Protein AF-A0A2E7W215-F1 (afdb_monomer)

Mean predicted aligned error: 2.69 Å

Radius of gyration: 16.75 Å; Cα contacts (8 Å, |Δi|>4): 452; chains: 1; bounding box: 40×40×38 Å

Solvent-accessible surface area (backbone atoms only — not comparable to full-atom values): 12387 Å² total; per-residue (Å²): 84,76,94,44,73,46,69,65,47,78,43,67,15,43,37,43,36,59,77,93,41,92,91,33,46,74,42,59,60,66,63,38,34,55,51,23,71,73,37,60,83,40,30,44,31,24,40,38,46,54,69,88,56,51,70,58,40,56,52,51,48,50,44,35,36,77,75,55,58,28,42,28,37,32,38,49,32,38,53,67,68,35,40,71,62,36,77,69,42,50,65,56,54,54,49,28,46,77,68,72,29,25,40,36,31,50,23,15,63,68,74,82,88,36,94,91,57,76,61,55,65,35,17,53,42,71,40,50,53,61,49,45,67,78,36,64,84,36,40,38,32,34,28,46,48,12,40,86,44,34,70,49,29,52,49,45,38,69,76,32,96,34,32,30,36,23,48,17,68,55,52,49,81,70,58,52,68,67,57,54,49,34,32,50,52,94,33,21,83,35,31,32,67,51,35,54,72,86,70,27,56,57,52,59,37,48,58,32,47,68,70,46,91,56,46,73,67,29,46,49,23,24,73,44,52,35,52,34,65,64,44,68,49,85,132

Secondary structure (DSSP, 8-state):
-GGGT---EEEE--EES-TTSTT-EE--HHHHHHHHHHSTTTEEEEEE--GGGTHHHHHHHHHHHHTT---EEEE-GGGGT--TT-TTTHHHHHHHHHTT--EEEE-BPPP---SS------B-GGGHHHHHHH-TT--EEEEGGGTT-HHHHHHHHHH-TTEEEEE-SS-GGGS-HHHHHHHHTTTTTTEEE--TTTTS-HHHHHHHHHHS---HHHHHIIIIIHHHHHTT---

Sequence (235 aa):
MDKAGIERSFLIAVRCGDLNIKGSTEIPYERVASVTKKYPDRFSGLAGIDPTRGMDQLRELEDGVKNYGFVGAHWYPHWFSMAPDSAKMYPIYAKCCELNIPIMMQVGQNLIYSKERRLPSVGRPITLDQIAIDFPELKIIGIHLGTPWVEEMIAMCWKHDNIFMAGDAYAPKYWPESVVHFANTYGQDKFLFGTDFPVVDPIRAMAEVDQHNFREVPKKKILRENAIRVFCLPE

Nearest PDB structures (foldseek):
  4icm-assembly2_G  TM=7.177E-01  e=7.280E-11  Sphingobium sp. SYK-6
  4ofc-assembly1_A  TM=7.871E-01  e=1.676E-09  Homo sapiens
  7pwy-assembly2_D  TM=7.829E-01  e=5.809E-09  Homo sapiens
  4ign-assembly2_B  TM=7.459E-01  e=9.895E-09  Homo sapiens
  7pwy-assembly2_C  TM=7.373E-01  e=1.897E-08  Homo sapiens

pLDDT: mean 96.65, std 3.55, range [65.5, 98.88]

Foldseek 3Di:
DVLLPQFADEAEQAWQADPVDPPTDGRQLVNQLVVCVVPVRHYAYAAEDDLVVPVVRLVSNVCSCPPSVHLAYEYEQQSHLHAPLPPSCVVVQVSCLVSVHAYEYEAAADDQPDPVDGTGHRRQPVSVVVVCVVRVSHQYEHEPCNPPNNVSLLVSLVVHPRYAYEDELDQLLPPDPVVLPLLLPVNLLRYAYDHNPPSHDSNSSSVSVVVRPRDPVSVCNRDPVSCCVNSVNDD

Structure (mmCIF, N/CA/C/O backbone):
data_AF-A0A2E7W215-F1
#
_entry.id   AF-A0A2E7W215-F1
#
loop_
_atom_site.group_PDB
_atom_site.id
_atom_site.type_symbol
_atom_site.label_atom_id
_atom_site.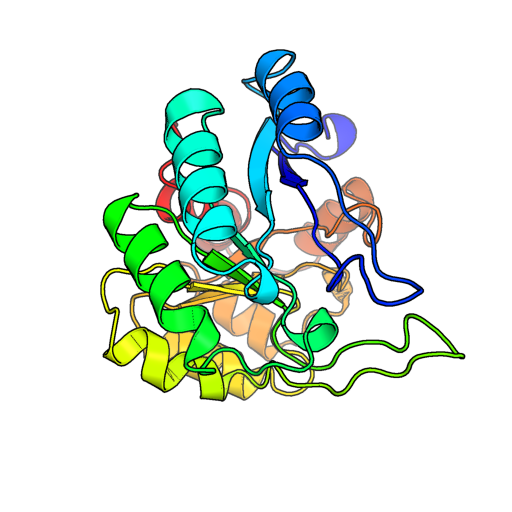label_alt_id
_atom_site.label_comp_id
_atom_site.label_asym_id
_atom_site.label_entity_id
_atom_site.label_seq_id
_atom_site.pdbx_PDB_ins_code
_atom_site.Cartn_x
_atom_site.Cartn_y
_atom_site.Cartn_z
_atom_site.occupancy
_atom_site.B_iso_or_equiv
_atom_site.auth_seq_id
_atom_site.auth_comp_id
_atom_site.auth_asym_id
_atom_site.auth_atom_id
_atom_site.pdbx_PDB_model_num
ATOM 1 N N . MET A 1 1 ? -17.423 4.320 -7.930 1.00 95.19 1 MET A N 1
ATOM 2 C CA . MET A 1 1 ? -17.607 3.686 -6.610 1.00 95.19 1 MET A CA 1
ATOM 3 C C . MET A 1 1 ? -18.994 3.075 -6.496 1.00 95.19 1 MET A C 1
ATOM 5 O O . MET A 1 1 ? -19.059 1.860 -6.553 1.00 95.19 1 MET A O 1
ATOM 9 N N . ASP A 1 2 ? -20.078 3.862 -6.480 1.00 97.12 2 ASP A N 1
ATOM 10 C CA . ASP A 1 2 ? -21.451 3.339 -6.278 1.00 97.12 2 ASP A CA 1
ATOM 11 C C . ASP A 1 2 ? -21.845 2.241 -7.278 1.00 97.12 2 ASP A C 1
ATOM 13 O O . ASP A 1 2 ? -22.241 1.153 -6.881 1.00 97.12 2 ASP A O 1
ATOM 17 N N . LYS A 1 3 ? -21.631 2.472 -8.582 1.00 97.19 3 LYS A N 1
ATOM 18 C CA . LYS A 1 3 ? -21.883 1.463 -9.632 1.00 97.19 3 LYS A CA 1
ATOM 19 C C . LYS A 1 3 ? -21.064 0.174 -9.484 1.00 97.19 3 LYS A C 1
ATOM 21 O O . LYS A 1 3 ? -21.444 -0.840 -10.046 1.00 97.19 3 LYS A O 1
ATOM 26 N N . ALA A 1 4 ? -19.930 0.240 -8.790 1.00 96.25 4 ALA A N 1
ATOM 27 C CA . ALA A 1 4 ? -19.046 -0.895 -8.549 1.00 96.25 4 ALA A CA 1
ATOM 28 C C . ALA A 1 4 ? -19.247 -1.501 -7.146 1.00 96.25 4 ALA A C 1
ATOM 30 O O . ALA A 1 4 ? -18.497 -2.388 -6.769 1.00 96.25 4 ALA A O 1
ATOM 31 N N . GLY A 1 5 ? -20.192 -0.998 -6.340 1.00 96.62 5 GLY A N 1
ATOM 32 C CA . GLY A 1 5 ? -20.367 -1.449 -4.956 1.00 96.62 5 GLY A CA 1
ATOM 33 C C . GLY A 1 5 ? -19.196 -1.106 -4.025 1.00 96.62 5 GLY A C 1
ATOM 34 O O . GLY A 1 5 ? -19.045 -1.729 -2.983 1.00 96.62 5 GLY A O 1
ATOM 35 N N . ILE A 1 6 ? -18.351 -0.131 -4.382 1.00 96.69 6 ILE A N 1
ATOM 36 C CA . ILE A 1 6 ? -17.222 0.283 -3.538 1.00 96.69 6 ILE A CA 1
ATOM 37 C C . ILE A 1 6 ? -17.704 1.315 -2.518 1.00 96.69 6 ILE A C 1
ATOM 39 O O . ILE A 1 6 ? -17.999 2.467 -2.860 1.00 96.69 6 ILE A O 1
ATOM 43 N N . GLU A 1 7 ? -17.749 0.896 -1.258 1.0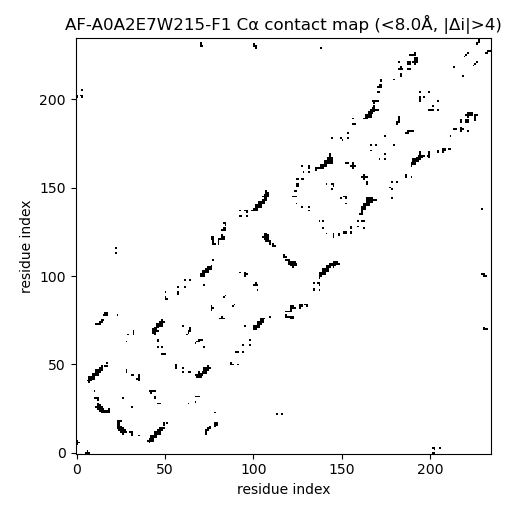0 95.88 7 GLU A N 1
ATOM 44 C CA . GLU A 1 7 ? -18.151 1.729 -0.122 1.00 95.88 7 GLU A CA 1
ATOM 45 C C . GLU A 1 7 ? -17.092 2.794 0.181 1.00 95.88 7 GLU A C 1
ATOM 47 O O . GLU A 1 7 ? -17.410 3.986 0.246 1.00 95.88 7 GLU A O 1
ATOM 52 N N . ARG A 1 8 ? -15.822 2.374 0.267 1.00 96.50 8 ARG A N 1
ATOM 53 C CA . ARG A 1 8 ? -14.700 3.212 0.697 1.00 96.50 8 ARG A CA 1
ATOM 54 C C . ARG A 1 8 ? -13.472 3.044 -0.198 1.00 96.50 8 ARG A C 1
ATOM 56 O O . ARG A 1 8 ? -13.137 1.930 -0.589 1.00 96.50 8 ARG A O 1
ATOM 63 N N . SER A 1 9 ? -12.797 4.153 -0.492 1.00 97.25 9 SER A N 1
ATOM 64 C CA . SER A 1 9 ? -11.546 4.192 -1.258 1.00 97.25 9 SER A CA 1
ATOM 65 C C . SER A 1 9 ? -10.443 4.911 -0.490 1.00 97.25 9 SER A C 1
ATOM 67 O O . SER A 1 9 ? -10.693 5.855 0.257 1.00 97.25 9 SER A O 1
ATOM 69 N N . PHE A 1 10 ? -9.203 4.497 -0.725 1.00 97.94 10 PHE A N 1
ATOM 70 C CA . PHE A 1 10 ? -8.026 5.100 -0.117 1.00 97.94 10 PHE A CA 1
ATOM 71 C C . PHE A 1 10 ? -7.434 6.124 -1.086 1.00 97.94 10 PHE A C 1
ATOM 73 O O . PHE A 1 10 ? -7.134 5.800 -2.234 1.00 97.94 10 PHE A O 1
ATOM 80 N N . LEU A 1 11 ? -7.305 7.371 -0.640 1.00 98.06 11 LEU A N 1
ATOM 81 C CA . LEU A 1 11 ? -6.714 8.460 -1.407 1.00 98.06 11 LEU A CA 1
ATOM 82 C C . LEU A 1 11 ? -5.267 8.648 -0.974 1.00 98.06 11 LEU A C 1
ATOM 84 O O . LEU A 1 11 ? -4.989 8.906 0.195 1.00 98.06 11 LEU A O 1
ATOM 88 N N . ILE A 1 12 ? -4.347 8.538 -1.924 1.00 97.81 12 ILE A N 1
ATOM 89 C CA . ILE A 1 12 ? -2.917 8.606 -1.645 1.00 97.81 12 ILE A CA 1
ATOM 90 C C . ILE A 1 12 ? -2.434 10.039 -1.864 1.00 97.81 12 ILE A C 1
ATOM 92 O O . ILE A 1 12 ? -2.599 10.599 -2.950 1.00 97.81 12 ILE A O 1
ATOM 96 N N . ALA A 1 13 ? -1.784 10.624 -0.857 1.00 97.56 13 ALA A N 1
ATOM 97 C CA . ALA A 1 13 ? -1.023 11.861 -1.006 1.00 97.56 13 ALA A CA 1
ATOM 98 C C . ALA A 1 13 ? 0.319 11.553 -1.690 1.00 97.56 13 ALA A C 1
ATOM 100 O O . ALA A 1 13 ? 1.373 11.615 -1.068 1.00 97.56 13 ALA A O 1
ATOM 101 N N . VAL A 1 14 ? 0.254 11.092 -2.945 1.00 94.81 14 VAL A N 1
ATOM 102 C CA . VAL A 1 14 ? 1.364 10.462 -3.678 1.00 94.81 14 VAL A CA 1
ATOM 103 C C . VAL A 1 14 ? 2.621 11.326 -3.648 1.00 94.81 14 VAL A C 1
ATOM 105 O O . VAL A 1 14 ? 2.548 12.527 -3.890 1.00 94.81 14 VAL A O 1
ATOM 108 N N . ARG A 1 15 ? 3.776 10.690 -3.429 1.00 95.88 15 ARG A N 1
ATOM 109 C CA . ARG A 1 15 ? 5.104 11.282 -3.624 1.00 95.88 15 ARG A CA 1
ATOM 110 C C . ARG A 1 15 ? 5.906 10.425 -4.591 1.00 95.88 15 ARG A C 1
ATOM 112 O O . ARG A 1 15 ? 6.225 9.272 -4.305 1.00 95.88 15 ARG A O 1
ATOM 119 N N . CYS A 1 16 ? 6.210 10.995 -5.747 1.00 93.12 16 CYS A N 1
ATOM 120 C CA . CYS A 1 16 ? 6.947 10.361 -6.829 1.00 93.12 16 CYS A CA 1
ATOM 121 C C . CYS A 1 16 ? 8.346 10.974 -6.921 1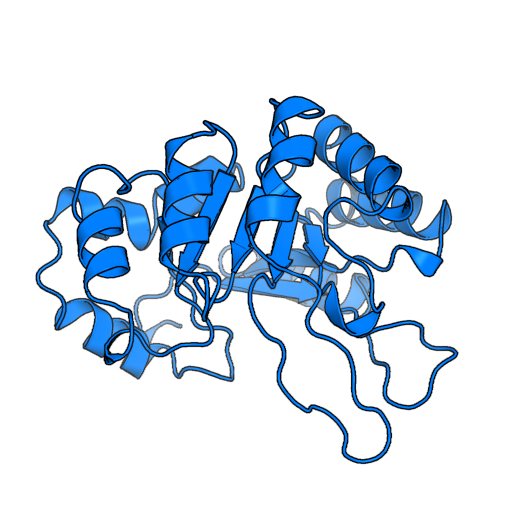.00 93.12 16 CYS A C 1
ATOM 123 O O . CYS A 1 16 ? 8.652 11.668 -7.883 1.00 93.12 16 CYS A O 1
ATOM 125 N N . GLY A 1 17 ? 9.194 10.720 -5.925 1.00 89.19 17 GLY A N 1
ATOM 126 C CA . GLY A 1 17 ? 10.606 11.113 -5.940 1.00 89.19 17 GLY A CA 1
ATOM 127 C C . GLY A 1 17 ? 10.885 12.495 -5.351 1.00 89.19 17 GLY A C 1
ATOM 128 O O . GLY A 1 17 ? 9.975 13.240 -5.003 1.00 89.19 17 GLY A O 1
ATOM 129 N N . ASP A 1 18 ? 12.173 12.827 -5.258 1.00 85.75 18 ASP A N 1
ATOM 130 C CA . ASP A 1 18 ? 12.659 14.119 -4.761 1.00 85.75 18 ASP A CA 1
ATOM 131 C C . ASP A 1 18 ? 12.288 15.246 -5.738 1.00 85.75 18 ASP A C 1
ATOM 133 O O . ASP A 1 18 ? 12.632 15.175 -6.924 1.00 85.75 18 ASP A O 1
ATOM 137 N N . LEU A 1 19 ? 11.601 16.283 -5.250 1.00 88.06 19 LEU A N 1
ATOM 138 C CA . LEU A 1 19 ? 11.151 17.433 -6.044 1.00 88.06 19 LEU A CA 1
ATOM 139 C C . LEU A 1 19 ? 12.294 18.252 -6.658 1.00 88.06 19 LEU A C 1
ATOM 141 O O . LEU A 1 19 ? 12.070 18.970 -7.631 1.00 88.06 19 LEU A O 1
ATOM 145 N N . ASN A 1 20 ? 13.522 18.109 -6.157 1.00 86.56 20 ASN A N 1
ATOM 146 C CA . ASN A 1 20 ? 14.712 18.688 -6.782 1.00 86.56 20 ASN A CA 1
ATOM 147 C C . ASN A 1 20 ? 15.107 17.966 -8.083 1.00 86.56 20 ASN A C 1
ATOM 149 O O . ASN A 1 20 ? 15.955 18.451 -8.833 1.00 86.56 20 ASN A O 1
ATOM 153 N N . ILE A 1 21 ? 14.510 16.805 -8.371 1.00 85.44 21 ILE A N 1
ATOM 154 C CA . ILE A 1 21 ? 14.780 16.015 -9.570 1.00 85.44 21 ILE A CA 1
ATOM 155 C C . ILE A 1 21 ? 13.636 16.180 -10.572 1.00 85.44 21 ILE A C 1
ATOM 157 O O . ILE A 1 21 ? 12.464 15.945 -10.275 1.00 85.44 21 ILE A O 1
ATOM 161 N N . LYS A 1 22 ? 13.987 16.517 -11.818 1.00 85.56 22 LYS A N 1
ATOM 162 C CA . LYS A 1 22 ? 13.025 16.634 -12.921 1.00 85.56 22 LYS A CA 1
ATOM 163 C C . LYS A 1 22 ? 12.192 15.353 -13.073 1.00 85.56 22 LYS A C 1
ATOM 165 O O . LYS A 1 22 ? 12.722 14.238 -13.086 1.00 85.56 22 LYS A O 1
ATOM 170 N N . GLY A 1 23 ? 10.884 15.538 -13.247 1.00 84.69 23 GLY A N 1
ATOM 171 C CA . GLY A 1 23 ? 9.915 14.454 -13.422 1.00 84.69 23 GLY A CA 1
ATOM 172 C C . GLY A 1 23 ? 9.350 13.902 -12.114 1.00 84.69 23 GLY A C 1
ATOM 173 O O . GLY A 1 23 ? 8.459 13.060 -12.178 1.00 84.69 23 GLY A O 1
ATOM 174 N N . SER A 1 24 ? 9.829 14.376 -10.962 1.00 89.56 24 SER A N 1
ATOM 175 C CA . SER A 1 24 ? 9.198 14.084 -9.681 1.00 89.56 24 SER A CA 1
ATOM 176 C C . SER A 1 24 ? 7.925 14.914 -9.492 1.00 89.56 24 SER A C 1
ATOM 178 O O . SER A 1 24 ? 7.805 16.026 -10.011 1.00 89.56 24 SER A O 1
ATOM 180 N N . THR A 1 25 ? 6.955 14.375 -8.760 1.00 93.06 25 THR A N 1
ATOM 181 C CA . THR A 1 25 ? 5.685 15.056 -8.469 1.00 93.06 25 THR A CA 1
ATOM 182 C C . THR A 1 25 ? 5.167 14.660 -7.096 1.00 93.06 25 THR A C 1
ATOM 184 O O . THR A 1 25 ? 5.508 13.590 -6.589 1.00 93.06 25 THR A O 1
ATOM 187 N N . GLU A 1 26 ? 4.324 15.501 -6.506 1.00 95.31 26 GLU A N 1
ATOM 188 C CA . GLU A 1 26 ? 3.631 15.162 -5.274 1.00 95.31 26 GLU A CA 1
ATOM 189 C C . GLU A 1 26 ? 2.204 15.702 -5.213 1.00 95.31 26 GLU A C 1
ATOM 191 O O . GLU A 1 26 ? 1.830 16.658 -5.898 1.00 95.31 26 GLU A O 1
ATOM 196 N N . ILE A 1 27 ? 1.421 15.095 -4.330 1.00 96.81 27 ILE A N 1
ATOM 197 C CA . ILE A 1 27 ? 0.131 15.590 -3.873 1.00 96.81 27 ILE A CA 1
ATOM 198 C C . ILE A 1 27 ? 0.303 15.991 -2.400 1.00 96.81 27 ILE A C 1
ATOM 200 O O . ILE A 1 27 ? 0.560 15.113 -1.575 1.00 96.81 27 ILE A O 1
ATOM 204 N N . PRO A 1 28 ? 0.135 17.279 -2.045 1.00 95.94 28 PRO A N 1
ATOM 205 C CA . PRO A 1 28 ? 0.207 17.726 -0.655 1.00 95.94 28 PRO A CA 1
ATOM 206 C C . PRO A 1 28 ? -0.826 17.028 0.236 1.00 95.94 28 PRO A C 1
ATOM 208 O O . PRO A 1 28 ? -1.932 16.705 -0.218 1.00 95.94 28 PRO A O 1
ATOM 211 N N . TYR A 1 29 ? -0.492 16.830 1.512 1.00 98.06 29 TYR A N 1
ATOM 212 C CA . TYR A 1 29 ? -1.363 16.137 2.468 1.00 98.06 29 TYR A CA 1
ATOM 213 C C . TYR A 1 29 ? -2.692 16.879 2.638 1.00 98.06 29 TYR A C 1
ATOM 215 O O . TYR A 1 29 ? -3.755 16.264 2.619 1.00 98.06 29 TYR A O 1
ATOM 223 N N . GLU A 1 30 ? -2.656 18.208 2.662 1.00 98.00 30 GLU A N 1
ATOM 224 C CA . GLU A 1 30 ? -3.810 19.101 2.777 1.00 98.00 30 GLU A CA 1
ATOM 225 C C . GLU A 1 30 ? -4.830 18.855 1.665 1.00 98.00 30 GLU A C 1
ATOM 227 O O . GLU A 1 30 ? -6.042 18.911 1.890 1.00 98.00 30 GLU A O 1
ATOM 232 N N . ARG A 1 31 ? -4.356 18.547 0.450 1.00 98.00 31 ARG A N 1
ATOM 233 C CA . ARG A 1 31 ? -5.242 18.266 -0.680 1.00 98.00 31 ARG A CA 1
ATOM 234 C C . ARG A 1 31 ? -6.038 16.994 -0.431 1.00 98.00 31 ARG A C 1
ATOM 236 O O . ARG A 1 31 ? -7.251 17.007 -0.629 1.00 98.00 31 ARG A O 1
ATOM 243 N N . VAL A 1 32 ? -5.391 15.927 0.029 1.00 98.38 32 VAL A N 1
ATOM 244 C CA . VAL A 1 32 ? -6.082 14.678 0.379 1.00 98.38 32 VAL A CA 1
ATOM 245 C C . VAL A 1 32 ? -6.985 14.881 1.593 1.00 98.38 32 VAL A C 1
ATOM 247 O O . VAL A 1 32 ? -8.158 14.513 1.533 1.00 98.38 32 VAL A O 1
ATOM 250 N N . ALA A 1 33 ? -6.490 15.557 2.632 1.00 98.25 33 ALA A N 1
ATOM 251 C CA . ALA A 1 33 ? -7.239 15.865 3.848 1.00 98.25 33 ALA A CA 1
ATOM 252 C C . ALA A 1 33 ? -8.527 16.652 3.555 1.00 98.25 33 ALA A C 1
ATOM 254 O O . ALA A 1 33 ? -9.580 16.389 4.134 1.00 98.25 33 ALA A O 1
ATOM 255 N N . SER A 1 34 ? -8.485 17.591 2.604 1.00 98.25 34 SER A N 1
ATOM 256 C CA . SER A 1 34 ? -9.669 18.353 2.193 1.00 98.25 34 SER A CA 1
ATOM 257 C C . SER A 1 34 ? -10.771 17.467 1.601 1.00 98.25 34 SER A C 1
ATOM 259 O O . SER A 1 34 ? -11.957 17.713 1.833 1.00 98.25 34 SER A O 1
ATOM 261 N N . VAL A 1 35 ? -10.397 16.412 0.868 1.00 98.19 35 VAL A N 1
ATOM 262 C CA . VAL A 1 35 ? -11.345 15.488 0.235 1.00 98.19 35 VAL A CA 1
ATOM 263 C C . VAL A 1 35 ? -11.886 14.493 1.255 1.00 98.19 35 VAL A C 1
ATOM 265 O O . VAL A 1 35 ? -13.099 14.282 1.296 1.00 98.19 35 VAL A O 1
ATOM 268 N N . THR A 1 36 ? -11.025 13.925 2.104 1.00 97.94 36 THR A N 1
ATOM 269 C CA . THR A 1 36 ? -11.446 12.989 3.158 1.00 97.94 36 THR A CA 1
ATOM 270 C C . THR A 1 36 ? -12.350 13.679 4.173 1.00 97.94 36 THR A C 1
ATOM 272 O O . THR A 1 36 ? -13.385 13.133 4.529 1.00 97.94 36 THR A O 1
ATOM 275 N N . LYS A 1 37 ? -12.065 14.934 4.543 1.00 97.62 37 LYS A N 1
ATOM 276 C CA . LYS A 1 37 ? -12.947 15.734 5.406 1.00 97.62 37 LYS A CA 1
ATOM 277 C C . LYS A 1 37 ? -14.309 16.014 4.771 1.00 97.62 37 LYS A C 1
ATOM 279 O O . LYS A 1 37 ? -15.312 16.082 5.476 1.00 97.62 37 LYS A O 1
ATOM 284 N N . LYS A 1 38 ? -14.358 16.210 3.451 1.00 98.25 38 LYS A N 1
ATOM 285 C CA . LYS A 1 38 ? -15.609 16.480 2.729 1.00 98.25 38 LYS A CA 1
ATOM 286 C C . LYS A 1 38 ? -16.479 15.228 2.568 1.00 98.25 38 LYS A C 1
ATOM 288 O O . LYS A 1 38 ? -17.699 15.356 2.520 1.00 98.25 38 LYS A O 1
ATOM 293 N N . TYR A 1 39 ? -15.871 14.045 2.482 1.00 97.69 39 TYR A N 1
ATOM 294 C CA . TYR A 1 39 ? -16.571 12.769 2.298 1.00 97.69 39 TYR A CA 1
ATOM 295 C C . TYR A 1 39 ? -15.991 11.668 3.213 1.00 97.69 39 TYR A C 1
ATOM 297 O O . TYR A 1 39 ? -15.443 10.680 2.710 1.00 97.69 39 TYR A O 1
ATOM 305 N N . PRO A 1 40 ? -16.110 11.817 4.545 1.00 95.81 40 PRO A N 1
ATOM 306 C CA . PRO A 1 40 ? -15.420 10.964 5.521 1.00 95.81 40 PRO A CA 1
ATOM 307 C C . PRO A 1 40 ? -15.869 9.501 5.473 1.00 95.81 40 PRO A C 1
ATOM 309 O O . PRO A 1 40 ? -15.072 8.596 5.697 1.00 95.81 40 PRO A O 1
ATOM 312 N N . ASP A 1 41 ? -17.119 9.246 5.085 1.00 94.88 41 ASP A N 1
ATOM 313 C CA . ASP A 1 41 ? -17.638 7.880 4.979 1.00 94.88 41 ASP A CA 1
ATOM 314 C C . ASP A 1 41 ? -17.124 7.150 3.729 1.00 94.88 41 ASP A C 1
ATOM 316 O O . ASP A 1 41 ? -17.126 5.918 3.681 1.00 94.88 41 ASP A O 1
ATOM 320 N N . ARG A 1 42 ? -16.651 7.903 2.724 1.00 96.56 42 ARG A N 1
ATOM 321 C CA . ARG A 1 42 ? -16.259 7.396 1.400 1.00 96.56 42 ARG A CA 1
ATOM 322 C C . ARG A 1 42 ? -14.754 7.306 1.201 1.00 96.56 42 ARG A C 1
ATOM 324 O O . ARG A 1 42 ? -14.311 6.464 0.420 1.00 96.56 42 ARG A O 1
ATOM 331 N N . PHE A 1 43 ? -13.970 8.157 1.860 1.00 98.00 43 PHE A N 1
ATOM 332 C CA . PHE A 1 43 ? -12.531 8.230 1.629 1.00 98.00 43 PHE A CA 1
ATOM 333 C C . PHE A 1 43 ? -11.718 8.218 2.916 1.00 98.00 43 PHE A C 1
ATOM 335 O O . PHE A 1 43 ? -12.000 8.960 3.852 1.00 98.00 43 PHE A O 1
ATOM 342 N N . SER A 1 44 ? -10.632 7.450 2.896 1.00 98.19 44 SER A N 1
ATOM 343 C CA . SER A 1 44 ? -9.563 7.507 3.895 1.00 98.19 44 SER A CA 1
ATOM 344 C C . SER A 1 44 ? -8.265 7.958 3.231 1.00 98.19 44 SER A C 1
ATOM 346 O O . SER A 1 44 ? -8.015 7.631 2.072 1.00 98.19 44 SER A O 1
ATOM 348 N N . GLY A 1 45 ? -7.453 8.745 3.934 1.00 98.31 45 GLY A N 1
ATOM 349 C CA . GLY A 1 45 ? -6.201 9.279 3.395 1.00 98.31 45 GLY A CA 1
ATOM 350 C C . GLY A 1 45 ? -5.006 8.391 3.726 1.00 98.31 45 GLY A C 1
ATOM 351 O O . GLY A 1 45 ? -4.942 7.834 4.822 1.00 98.31 45 GLY A O 1
ATOM 352 N N . LEU A 1 46 ? -4.057 8.290 2.795 1.00 98.69 46 LEU A N 1
ATOM 353 C CA . LEU A 1 46 ? -2.745 7.684 3.009 1.00 98.69 46 LEU A CA 1
ATOM 354 C C . LEU A 1 46 ? -1.637 8.728 2.844 1.00 98.69 46 LEU A C 1
ATOM 356 O O . LEU A 1 46 ? -1.580 9.438 1.835 1.00 98.69 46 LEU A O 1
ATOM 360 N N . ALA A 1 47 ? -0.739 8.780 3.824 1.00 98.69 47 ALA A N 1
ATOM 361 C CA . ALA A 1 47 ? 0.425 9.655 3.846 1.00 98.69 47 ALA A CA 1
ATOM 362 C C . ALA A 1 47 ? 1.484 9.165 2.849 1.00 98.69 47 ALA A C 1
ATOM 364 O O . ALA A 1 47 ? 2.113 8.133 3.070 1.00 98.69 47 ALA A O 1
ATOM 365 N N . GLY A 1 48 ? 1.716 9.900 1.759 1.00 98.38 48 GLY A N 1
ATOM 366 C CA . GLY A 1 48 ? 2.828 9.595 0.860 1.00 98.38 48 GLY A CA 1
ATOM 367 C C . GLY A 1 48 ? 4.177 9.881 1.507 1.00 98.38 48 GLY A C 1
ATOM 368 O O . GLY A 1 48 ? 4.361 10.924 2.134 1.00 98.38 48 GLY A O 1
ATOM 369 N N . ILE A 1 49 ? 5.116 8.960 1.336 1.00 98.19 49 ILE A N 1
ATOM 370 C CA . ILE A 1 49 ? 6.430 8.990 1.966 1.00 98.19 49 ILE A CA 1
ATOM 371 C C . ILE A 1 49 ? 7.508 9.420 0.969 1.00 98.19 49 ILE A C 1
ATOM 373 O O . ILE A 1 49 ? 7.580 8.940 -0.160 1.00 98.19 49 ILE A O 1
ATOM 377 N N . ASP A 1 50 ? 8.378 10.298 1.441 1.00 97.12 50 ASP A N 1
ATOM 378 C CA . ASP A 1 50 ? 9.605 10.760 0.819 1.00 97.12 50 ASP A CA 1
ATOM 379 C C . ASP A 1 50 ? 10.742 10.684 1.859 1.00 97.12 50 ASP A C 1
ATOM 381 O O . ASP A 1 50 ? 10.879 11.568 2.714 1.00 97.12 50 ASP A O 1
ATOM 385 N N . PRO A 1 51 ? 11.569 9.624 1.819 1.00 95.25 51 PRO A N 1
ATOM 386 C CA . PRO A 1 51 ? 12.647 9.439 2.783 1.00 95.25 51 PRO A CA 1
ATOM 387 C C . PRO A 1 51 ? 13.799 10.443 2.620 1.00 95.25 51 PRO A C 1
ATOM 389 O O . PRO A 1 51 ? 14.680 10.486 3.479 1.00 95.25 51 PRO A O 1
ATOM 392 N N . THR A 1 52 ? 13.850 11.252 1.551 1.00 94.69 52 THR A N 1
ATOM 393 C CA . THR A 1 52 ? 14.945 12.221 1.363 1.00 94.69 52 THR A CA 1
ATOM 394 C C . THR A 1 52 ? 14.760 13.494 2.185 1.00 94.69 52 THR A C 1
ATOM 396 O O . THR A 1 52 ? 15.739 14.203 2.409 1.00 94.69 52 THR A O 1
ATOM 399 N N . ARG A 1 53 ? 13.556 13.744 2.720 1.00 95.00 53 ARG A N 1
ATOM 400 C CA . ARG A 1 53 ? 13.252 14.892 3.599 1.00 95.00 53 ARG A CA 1
ATOM 401 C C . ARG A 1 53 ? 13.686 14.703 5.054 1.00 95.00 53 ARG A C 1
ATOM 403 O O . ARG A 1 53 ? 13.613 15.637 5.849 1.00 95.00 53 ARG A O 1
ATOM 410 N N . GLY A 1 54 ? 14.114 13.499 5.437 1.00 95.00 54 GLY A N 1
ATOM 411 C CA . GLY A 1 54 ? 14.559 13.209 6.801 1.00 95.00 54 GLY A CA 1
ATOM 412 C C . GLY A 1 54 ? 13.489 13.525 7.854 1.00 95.00 54 GLY A C 1
ATOM 413 O O . GLY A 1 54 ? 12.359 13.050 7.762 1.00 95.00 54 GLY A O 1
ATOM 414 N N . MET A 1 55 ? 13.841 14.330 8.862 1.00 97.81 55 MET A N 1
ATOM 415 C CA . MET A 1 55 ? 12.948 14.637 9.989 1.00 97.81 55 MET A CA 1
ATOM 416 C C . MET A 1 55 ? 11.662 15.363 9.584 1.00 97.81 55 MET A C 1
ATOM 418 O O . MET A 1 55 ? 10.656 15.208 10.275 1.00 97.81 55 MET A O 1
ATOM 422 N N . ASP A 1 56 ? 11.664 16.121 8.487 1.00 97.69 56 ASP A N 1
ATOM 423 C CA . ASP A 1 56 ? 10.459 16.823 8.034 1.00 97.69 56 ASP A CA 1
ATOM 424 C C . ASP A 1 56 ? 9.390 15.832 7.567 1.00 97.69 56 ASP A C 1
ATOM 426 O O . ASP A 1 56 ? 8.236 15.961 7.965 1.00 97.69 56 ASP A O 1
ATOM 430 N N . GLN A 1 57 ? 9.779 14.754 6.875 1.00 97.38 57 GLN A N 1
ATOM 431 C CA . GLN A 1 57 ? 8.850 13.669 6.539 1.00 97.38 57 GLN A CA 1
ATOM 432 C C . GLN A 1 57 ? 8.246 13.015 7.788 1.00 97.38 57 GLN A C 1
ATOM 434 O O . GLN A 1 57 ? 7.073 12.647 7.776 1.00 97.38 57 GLN A O 1
ATOM 439 N N . LEU A 1 58 ? 9.020 12.843 8.864 1.00 98.56 58 LEU A N 1
ATOM 440 C CA . LEU A 1 58 ? 8.505 12.225 10.091 1.00 98.56 58 LEU A CA 1
ATOM 441 C C . LEU A 1 58 ? 7.469 13.120 10.782 1.00 98.56 58 LEU A C 1
ATOM 443 O O . LEU A 1 58 ? 6.462 12.614 11.272 1.00 98.56 58 LEU A O 1
ATOM 447 N N . ARG A 1 59 ? 7.694 14.440 10.784 1.00 98.62 59 ARG A N 1
ATOM 448 C CA . ARG A 1 59 ? 6.747 15.428 11.328 1.00 98.62 59 ARG A CA 1
ATOM 449 C C . ARG A 1 59 ? 5.480 15.513 10.486 1.00 98.62 59 ARG A C 1
ATOM 451 O O . ARG A 1 59 ? 4.391 15.500 11.045 1.00 98.62 59 ARG A O 1
ATOM 458 N N . GLU A 1 60 ? 5.619 15.550 9.163 1.00 98.00 60 GLU A N 1
ATOM 459 C CA . GLU A 1 60 ? 4.483 15.543 8.235 1.00 98.00 60 GLU A CA 1
ATOM 460 C C . GLU A 1 60 ? 3.653 14.260 8.373 1.00 98.00 60 GLU A C 1
ATOM 462 O O . GLU A 1 60 ? 2.428 14.321 8.372 1.00 98.00 60 GLU A O 1
ATOM 467 N N . LEU A 1 61 ? 4.301 13.099 8.527 1.00 98.69 61 LEU A N 1
ATOM 468 C CA . LEU A 1 61 ? 3.612 11.825 8.749 1.00 98.69 61 LEU A CA 1
ATOM 469 C C . LEU A 1 61 ? 2.801 11.849 10.050 1.00 98.69 61 LEU A C 1
ATOM 471 O O . LEU A 1 61 ? 1.632 11.469 10.056 1.00 98.69 61 LEU A O 1
ATOM 475 N N . GLU A 1 62 ? 3.406 12.321 11.140 1.00 98.75 62 GLU A N 1
ATOM 476 C CA . GLU A 1 62 ? 2.730 12.466 12.428 1.00 98.75 62 GLU A CA 1
ATOM 477 C C . GLU A 1 62 ? 1.546 13.440 12.358 1.00 98.75 62 GLU A C 1
ATOM 479 O O . GLU A 1 62 ? 0.470 13.118 12.861 1.00 98.75 62 GLU A O 1
ATOM 484 N N . ASP A 1 63 ? 1.713 14.583 11.690 1.00 98.44 63 ASP A N 1
ATOM 485 C CA . ASP A 1 63 ? 0.642 15.553 11.442 1.00 98.44 63 ASP A CA 1
ATOM 486 C C . ASP A 1 63 ? -0.494 14.942 10.605 1.00 98.44 63 ASP A C 1
ATOM 488 O O . ASP A 1 63 ? -1.668 15.031 10.969 1.00 98.44 63 ASP A O 1
ATOM 492 N N . GLY A 1 64 ? -0.151 14.216 9.537 1.00 98.44 64 GLY A N 1
ATOM 493 C CA . GLY A 1 64 ? -1.112 13.519 8.688 1.00 98.44 64 GLY A CA 1
ATOM 494 C C . GLY A 1 64 ? -1.977 12.524 9.460 1.00 98.44 64 GLY A C 1
ATOM 495 O O . GLY A 1 64 ? -3.193 12.484 9.272 1.00 98.44 64 GLY A O 1
ATOM 496 N N . VAL A 1 65 ? -1.380 11.754 10.370 1.00 98.56 65 VAL A N 1
ATOM 497 C CA . VAL A 1 65 ? -2.125 10.802 11.206 1.00 98.56 65 VAL A CA 1
ATOM 498 C C . VAL A 1 65 ? -2.932 11.523 12.285 1.00 98.56 65 VAL A C 1
ATOM 500 O O . VAL A 1 65 ? -4.141 11.317 12.381 1.00 98.56 65 VAL A O 1
ATOM 503 N N . LYS A 1 66 ? -2.298 12.387 13.087 1.00 98.31 66 LYS A N 1
ATOM 504 C CA . LYS A 1 66 ? -2.929 12.987 14.275 1.00 98.31 66 LYS A CA 1
ATOM 505 C C . LYS A 1 66 ? -3.952 14.071 13.936 1.00 98.31 66 LYS A C 1
ATOM 507 O O . LYS A 1 66 ? -4.968 14.165 14.618 1.00 98.31 66 LYS A O 1
ATOM 512 N N . ASN A 1 67 ? -3.700 14.869 12.899 1.00 97.88 67 ASN A N 1
ATOM 513 C CA . ASN A 1 67 ? -4.500 16.053 12.580 1.00 97.88 67 ASN A CA 1
ATOM 514 C C . ASN A 1 67 ? -5.359 15.883 11.319 1.00 97.88 67 ASN A C 1
ATOM 516 O O . ASN A 1 67 ? -6.459 16.438 11.265 1.00 97.88 67 ASN A O 1
ATOM 520 N N . TYR A 1 68 ? -4.920 15.098 10.326 1.00 97.75 68 TYR A N 1
ATOM 521 C CA . TYR A 1 68 ? -5.724 14.817 9.121 1.00 97.75 68 TYR A CA 1
ATOM 522 C C . TYR A 1 68 ? -6.449 13.467 9.137 1.00 97.75 68 TYR A C 1
ATOM 524 O O . TYR A 1 68 ? -7.288 13.225 8.264 1.00 97.75 68 TYR A O 1
ATOM 532 N N . GLY A 1 69 ? -6.176 12.604 10.119 1.00 97.62 69 GLY A N 1
ATOM 533 C CA . GLY A 1 69 ? -6.815 11.293 10.237 1.00 97.62 69 GLY A CA 1
ATOM 534 C C . GLY A 1 69 ? -6.400 10.320 9.131 1.00 97.62 69 GLY A C 1
ATOM 535 O O . GLY A 1 69 ? -7.203 9.489 8.704 1.00 97.62 69 GLY A O 1
ATOM 536 N N . PHE A 1 70 ? -5.178 10.445 8.608 1.00 98.56 70 PHE A N 1
ATOM 537 C CA . PHE A 1 70 ? -4.640 9.463 7.672 1.00 98.56 70 PHE A CA 1
ATOM 538 C C . PHE A 1 70 ? -4.460 8.114 8.363 1.00 98.56 70 PHE A C 1
ATOM 540 O O . PHE A 1 70 ? -3.988 8.032 9.493 1.00 98.56 70 PHE A O 1
ATOM 547 N N . VAL A 1 71 ? -4.840 7.050 7.659 1.00 98.56 71 VAL A N 1
ATOM 548 C CA . VAL A 1 71 ? -4.975 5.698 8.228 1.00 98.56 71 VAL A CA 1
ATOM 549 C C . VAL A 1 71 ? -3.781 4.798 7.918 1.00 98.56 71 VAL A C 1
ATOM 551 O O . VAL A 1 71 ? -3.764 3.636 8.303 1.00 98.56 71 VAL A O 1
ATOM 554 N N . GLY A 1 72 ? -2.799 5.301 7.172 1.00 98.56 72 GLY A N 1
ATOM 555 C CA . GLY A 1 72 ? -1.667 4.524 6.684 1.00 98.56 72 GLY A CA 1
ATOM 556 C C . GLY A 1 72 ? -0.648 5.381 5.948 1.00 98.56 72 GLY A C 1
ATOM 557 O O . GLY A 1 72 ? -0.950 6.490 5.502 1.00 98.56 72 GLY A O 1
ATOM 558 N N . ALA A 1 73 ? 0.553 4.842 5.796 1.00 98.81 73 ALA A N 1
ATOM 559 C CA . ALA A 1 73 ? 1.608 5.394 4.962 1.00 98.81 73 ALA A CA 1
ATOM 560 C C . ALA A 1 73 ? 1.614 4.717 3.584 1.00 98.81 73 ALA A C 1
ATOM 562 O O . ALA A 1 73 ? 1.200 3.567 3.434 1.00 98.81 73 ALA A O 1
ATOM 563 N N . HIS A 1 74 ? 2.109 5.422 2.572 1.00 98.62 74 HIS A N 1
ATOM 564 C CA . HIS A 1 74 ? 2.250 4.920 1.214 1.00 98.62 74 HIS A CA 1
ATOM 565 C C . HIS A 1 74 ? 3.598 5.312 0.610 1.00 98.62 74 HIS A C 1
ATOM 567 O O . HIS A 1 74 ? 3.973 6.484 0.635 1.00 98.62 74 HIS A O 1
ATOM 573 N N . TRP A 1 75 ? 4.305 4.374 -0.015 1.00 98.31 75 TRP A N 1
ATOM 574 C CA . TRP A 1 75 ? 5.622 4.636 -0.581 1.00 98.31 75 TRP A CA 1
ATOM 575 C C . TRP A 1 75 ? 5.865 3.941 -1.923 1.00 98.31 75 TRP A C 1
ATOM 577 O O . TRP A 1 75 ? 5.464 2.803 -2.149 1.00 98.31 75 TRP A O 1
ATOM 587 N N . TYR A 1 76 ? 6.581 4.617 -2.820 1.00 96.94 76 TYR A N 1
ATOM 588 C CA . TYR A 1 76 ? 7.029 4.047 -4.087 1.00 96.94 76 TYR A CA 1
ATOM 589 C C . TYR A 1 76 ? 8.567 3.960 -4.117 1.00 96.94 76 TYR A C 1
ATOM 591 O O . TYR A 1 76 ? 9.224 4.939 -4.483 1.00 96.94 76 TYR A O 1
ATOM 599 N N . PRO A 1 77 ? 9.162 2.796 -3.788 1.00 97.25 77 PRO A N 1
ATOM 600 C CA . PRO A 1 77 ? 10.613 2.651 -3.615 1.00 97.25 77 PRO A CA 1
ATOM 601 C C . PRO A 1 77 ? 11.447 3.078 -4.836 1.00 97.25 77 PRO A C 1
ATOM 603 O O . PRO A 1 77 ? 12.476 3.751 -4.725 1.00 97.25 77 PRO A O 1
ATOM 606 N N . HIS A 1 78 ? 10.964 2.744 -6.034 1.00 95.88 78 HIS A N 1
ATOM 607 C CA . HIS A 1 78 ? 11.666 2.980 -7.296 1.00 95.88 78 HIS A CA 1
ATOM 608 C C . HIS A 1 78 ? 11.880 4.468 -7.617 1.00 95.88 78 HIS A C 1
ATOM 610 O O . HIS A 1 78 ? 12.891 4.807 -8.229 1.00 95.88 78 HIS A O 1
ATOM 616 N N . TRP A 1 79 ? 11.001 5.375 -7.168 1.00 95.94 79 TRP A N 1
ATOM 617 C CA . TRP A 1 79 ? 11.174 6.822 -7.374 1.00 95.94 79 TRP A CA 1
ATOM 618 C C . TRP A 1 79 ? 12.388 7.403 -6.646 1.00 95.94 79 TRP A C 1
ATOM 620 O O . TRP A 1 79 ? 12.917 8.447 -7.046 1.00 95.94 79 TRP A O 1
ATOM 630 N N . PHE A 1 80 ? 12.855 6.695 -5.621 1.00 95.38 80 PHE A N 1
ATOM 631 C CA . PHE A 1 80 ? 14.005 7.060 -4.806 1.00 95.38 80 PHE A CA 1
ATOM 632 C C . PHE A 1 80 ? 15.226 6.181 -5.091 1.00 95.38 80 PHE A C 1
ATOM 634 O O . PHE A 1 80 ? 16.277 6.406 -4.497 1.00 95.38 80 PHE A O 1
ATOM 641 N N . SER A 1 81 ? 15.112 5.198 -5.997 1.00 95.12 81 SER A N 1
ATOM 642 C CA . SER A 1 81 ? 16.140 4.176 -6.245 1.00 95.12 81 SER A CA 1
ATOM 643 C C . SER A 1 81 ? 16.610 3.490 -4.953 1.00 95.12 81 SER A C 1
ATOM 645 O O . SER A 1 81 ? 17.791 3.180 -4.803 1.00 95.12 81 SER A O 1
ATOM 647 N N . MET A 1 82 ? 15.693 3.286 -4.004 1.00 96.44 82 MET A N 1
ATOM 648 C CA . MET A 1 82 ? 15.977 2.694 -2.696 1.00 96.44 82 MET A CA 1
ATOM 649 C C . MET A 1 82 ? 15.183 1.411 -2.527 1.00 96.44 82 MET A C 1
ATOM 651 O O . MET A 1 82 ? 13.979 1.399 -2.762 1.00 96.44 82 MET A O 1
ATOM 655 N N . ALA A 1 83 ? 15.855 0.345 -2.104 1.00 97.81 83 ALA A N 1
ATOM 656 C CA . ALA A 1 83 ? 15.184 -0.883 -1.712 1.00 97.81 83 ALA A CA 1
ATOM 657 C C . ALA A 1 83 ? 14.398 -0.684 -0.399 1.00 97.81 83 ALA A C 1
ATOM 659 O O . ALA A 1 83 ? 14.746 0.206 0.387 1.00 97.81 83 ALA A O 1
ATOM 660 N N . PRO A 1 84 ? 13.350 -1.488 -0.148 1.00 98.31 84 PRO A N 1
ATOM 661 C CA . PRO A 1 84 ? 12.588 -1.425 1.093 1.00 98.31 84 PRO A CA 1
ATOM 662 C C . PRO A 1 84 ? 13.394 -1.520 2.386 1.00 98.31 84 PRO A C 1
ATOM 664 O O . PRO A 1 84 ? 13.104 -0.797 3.335 1.00 98.31 84 PRO A O 1
ATOM 667 N N . ASP A 1 85 ? 14.431 -2.344 2.418 1.00 98.31 85 ASP A N 1
ATOM 668 C CA . ASP A 1 85 ? 15.338 -2.532 3.557 1.00 98.31 85 ASP A CA 1
ATOM 669 C C . ASP A 1 85 ? 16.432 -1.454 3.662 1.00 98.31 85 ASP A C 1
ATOM 671 O O . ASP A 1 85 ? 17.341 -1.549 4.486 1.00 98.31 85 ASP A O 1
ATOM 675 N N . SER A 1 86 ? 16.360 -0.388 2.858 1.00 97.94 86 SER A N 1
ATOM 676 C CA . SER A 1 86 ? 17.275 0.746 2.975 1.00 97.94 86 SER A CA 1
ATOM 677 C C . SER A 1 86 ? 17.226 1.345 4.382 1.00 97.94 86 SER A C 1
ATOM 679 O O . SER A 1 86 ? 16.161 1.727 4.870 1.00 97.94 86 SER A O 1
ATOM 681 N N . ALA A 1 87 ? 18.394 1.556 4.995 1.00 97.31 87 ALA A N 1
ATOM 682 C CA . ALA A 1 87 ? 18.512 2.175 6.318 1.00 97.31 87 ALA A CA 1
ATOM 683 C C . ALA A 1 87 ? 17.805 3.545 6.419 1.00 97.31 87 ALA A C 1
ATOM 685 O O . ALA A 1 87 ? 17.360 3.936 7.495 1.00 97.31 87 ALA A O 1
ATOM 686 N N . LYS A 1 88 ? 17.641 4.270 5.299 1.00 96.56 88 LYS A N 1
ATOM 687 C CA . LYS A 1 88 ? 16.892 5.541 5.262 1.00 96.56 88 LYS A CA 1
ATOM 688 C C . LYS A 1 88 ? 15.396 5.388 5.555 1.00 96.56 88 LYS A C 1
ATOM 690 O O . LYS A 1 88 ? 14.770 6.368 5.944 1.00 96.56 88 LYS A O 1
ATOM 695 N N . MET A 1 89 ? 14.827 4.198 5.373 1.00 98.31 89 MET A N 1
ATOM 696 C CA . MET A 1 89 ? 13.415 3.924 5.650 1.00 98.31 89 MET A CA 1
ATOM 697 C C . MET A 1 89 ? 13.146 3.530 7.103 1.00 98.31 89 MET A C 1
ATOM 699 O O . MET A 1 89 ? 12.031 3.724 7.578 1.00 98.31 89 MET A O 1
ATOM 703 N N . TYR A 1 90 ? 14.149 3.048 7.841 1.00 98.44 90 TYR A N 1
ATOM 704 C CA . TYR A 1 90 ? 13.977 2.585 9.224 1.00 98.44 90 TYR A CA 1
ATOM 705 C C . TYR A 1 90 ? 13.353 3.636 10.162 1.00 98.44 90 TYR A C 1
ATOM 707 O O . TYR A 1 90 ? 12.453 3.276 10.921 1.00 98.44 90 TYR A O 1
ATOM 715 N N . PRO A 1 91 ? 13.716 4.936 10.097 1.00 98.62 91 PRO A N 1
ATOM 716 C CA . PRO A 1 91 ? 13.033 5.962 10.887 1.00 98.62 91 PRO A CA 1
ATOM 717 C C . PRO A 1 91 ? 11.538 6.099 10.560 1.00 98.62 91 PRO A C 1
ATOM 719 O O . PRO A 1 91 ? 10.736 6.375 11.449 1.00 98.62 91 PRO A O 1
ATOM 722 N N . ILE A 1 92 ? 11.151 5.891 9.297 1.00 98.75 92 ILE A N 1
ATOM 723 C CA . ILE A 1 92 ? 9.747 5.930 8.868 1.00 98.75 92 ILE A CA 1
ATOM 724 C C . ILE A 1 92 ? 9.006 4.694 9.380 1.00 98.75 92 ILE A C 1
ATOM 726 O O . ILE A 1 92 ? 7.894 4.837 9.878 1.00 98.75 92 ILE A O 1
ATOM 730 N N . TYR A 1 93 ? 9.617 3.507 9.319 1.00 98.88 93 TYR A N 1
ATOM 731 C CA . TYR A 1 93 ? 9.045 2.279 9.882 1.00 98.88 93 TYR A CA 1
ATOM 732 C C . TYR A 1 93 ? 8.811 2.402 11.387 1.00 98.88 93 TYR A C 1
ATOM 734 O O . TYR A 1 93 ? 7.694 2.177 11.845 1.00 98.88 93 TYR A O 1
ATOM 742 N N . ALA A 1 94 ? 9.810 2.882 12.132 1.00 98.81 94 ALA A N 1
ATOM 743 C CA . ALA A 1 94 ? 9.678 3.147 13.562 1.00 98.81 94 ALA A CA 1
ATOM 744 C C . ALA A 1 94 ? 8.554 4.154 13.864 1.00 98.81 94 ALA A C 1
ATOM 746 O O . ALA A 1 94 ? 7.755 3.939 14.774 1.00 98.81 94 ALA A O 1
ATOM 747 N N . LYS A 1 95 ? 8.436 5.229 13.070 1.00 98.81 95 LYS A N 1
ATOM 748 C CA . LYS A 1 95 ? 7.342 6.199 13.223 1.00 98.81 95 LYS A CA 1
ATOM 749 C C . LYS A 1 95 ? 5.974 5.595 12.870 1.00 98.81 95 LYS A C 1
ATOM 751 O O . LYS A 1 95 ? 4.996 5.922 13.531 1.00 98.81 95 LYS A O 1
ATOM 756 N N . CYS A 1 96 ? 5.885 4.701 11.883 1.00 98.81 96 CYS A N 1
ATOM 757 C CA . CYS A 1 96 ? 4.644 3.979 11.576 1.00 98.81 96 CYS A CA 1
ATOM 758 C C . CYS A 1 96 ? 4.220 3.060 12.732 1.00 98.81 96 CYS A C 1
ATOM 760 O O . CYS A 1 96 ? 3.035 3.035 13.061 1.00 98.81 96 CYS A O 1
ATOM 762 N N . CYS A 1 97 ? 5.170 2.374 13.384 1.00 98.69 97 CYS A N 1
ATOM 763 C CA . CYS A 1 97 ? 4.913 1.614 14.612 1.00 98.69 97 CYS A CA 1
ATOM 764 C C . CYS A 1 97 ? 4.376 2.510 15.733 1.00 98.69 97 CYS A C 1
ATOM 766 O O . CYS A 1 97 ? 3.320 2.231 16.290 1.00 98.69 97 CYS A O 1
ATOM 768 N N . GLU A 1 98 ? 5.062 3.622 16.018 1.00 98.56 98 GLU A N 1
ATOM 769 C CA . GLU A 1 98 ? 4.664 4.580 17.061 1.00 98.56 98 GLU A CA 1
ATOM 770 C C . GLU A 1 98 ? 3.246 5.127 16.835 1.00 98.56 98 GLU A C 1
ATOM 772 O O . GLU A 1 98 ? 2.476 5.303 17.778 1.00 98.56 98 GLU A O 1
ATOM 777 N N . LEU A 1 99 ? 2.891 5.382 15.574 1.00 98.56 99 LEU A N 1
ATOM 778 C CA . LEU A 1 99 ? 1.576 5.881 15.172 1.00 98.56 99 LEU A CA 1
ATOM 779 C C . LEU A 1 99 ? 0.528 4.768 14.998 1.00 98.56 99 LEU A C 1
ATOM 781 O O . LEU A 1 99 ? -0.637 5.081 14.762 1.00 98.56 99 LEU A O 1
ATOM 785 N N . ASN A 1 100 ? 0.920 3.495 15.121 1.00 98.19 100 ASN A N 1
ATOM 786 C CA . ASN A 1 100 ? 0.084 2.313 14.900 1.00 98.19 100 ASN A CA 1
ATOM 787 C C . ASN A 1 100 ? -0.642 2.323 13.539 1.00 98.19 100 ASN A C 1
ATOM 789 O O . ASN A 1 100 ? -1.844 2.058 13.445 1.00 98.19 100 ASN A O 1
ATOM 793 N N . ILE A 1 101 ? 0.095 2.640 12.472 1.00 98.69 101 ILE A N 1
ATOM 794 C CA . ILE A 1 101 ? -0.424 2.645 11.101 1.00 98.69 101 ILE A CA 1
ATOM 795 C C . ILE A 1 101 ? 0.358 1.676 10.198 1.00 98.69 101 ILE A C 1
ATOM 797 O O . ILE A 1 101 ? 1.569 1.518 10.360 1.00 98.69 101 ILE A O 1
ATOM 801 N N . PRO A 1 102 ? -0.298 1.022 9.222 1.00 98.81 102 PRO A N 1
ATOM 802 C CA . PRO A 1 102 ? 0.394 0.223 8.219 1.00 98.81 102 PRO A CA 1
ATOM 803 C C . PRO A 1 102 ? 1.185 1.101 7.244 1.00 98.81 102 PRO A C 1
ATOM 805 O O . PRO A 1 102 ? 0.843 2.265 7.011 1.00 98.81 102 PRO A O 1
ATOM 808 N N . ILE A 1 103 ? 2.178 0.502 6.586 1.00 98.81 103 ILE A N 1
ATOM 809 C CA . ILE A 1 103 ? 2.825 1.080 5.407 1.00 98.81 103 ILE A CA 1
ATOM 810 C C . ILE A 1 103 ? 2.569 0.221 4.171 1.00 98.81 103 ILE A C 1
ATOM 812 O O . ILE A 1 103 ? 2.831 -0.981 4.143 1.00 98.81 103 ILE A O 1
ATOM 816 N N . MET A 1 104 ? 2.058 0.869 3.132 1.00 98.50 104 MET A N 1
ATOM 817 C CA . MET A 1 104 ? 1.805 0.287 1.826 1.00 98.50 104 MET A CA 1
ATOM 818 C C . MET A 1 104 ? 2.907 0.705 0.856 1.00 98.50 104 MET A C 1
ATOM 820 O O . MET A 1 104 ? 3.243 1.885 0.782 1.00 98.50 104 MET A O 1
ATOM 824 N N . MET A 1 105 ? 3.497 -0.234 0.119 1.00 98.12 105 MET A N 1
ATOM 825 C CA . MET A 1 105 ? 4.558 0.103 -0.827 1.00 98.12 105 MET A CA 1
ATOM 826 C C . MET A 1 105 ? 4.592 -0.786 -2.058 1.00 98.12 105 MET A C 1
ATOM 828 O O . MET A 1 105 ? 4.306 -1.983 -1.988 1.00 98.12 105 MET A O 1
ATOM 832 N N . GLN A 1 106 ? 4.987 -0.200 -3.191 1.00 97.31 106 GLN A N 1
ATOM 833 C CA . GLN A 1 106 ? 5.174 -0.967 -4.419 1.00 97.31 106 GLN A CA 1
ATOM 834 C C . GLN A 1 106 ? 6.357 -1.919 -4.289 1.00 97.31 106 GLN A C 1
ATOM 836 O O . GLN A 1 106 ? 7.503 -1.495 -4.137 1.00 97.31 106 GLN A O 1
ATOM 841 N N . VAL A 1 107 ? 6.063 -3.201 -4.462 1.00 97.62 107 VAL A N 1
ATOM 842 C CA . VAL A 1 107 ? 7.040 -4.274 -4.630 1.00 97.62 107 VAL A CA 1
ATOM 843 C C . VAL A 1 107 ? 6.956 -4.827 -6.049 1.00 97.62 107 VAL A C 1
ATOM 845 O O . VAL A 1 107 ? 5.989 -4.599 -6.776 1.00 97.62 107 VAL A O 1
ATOM 848 N N . GLY A 1 108 ? 7.986 -5.551 -6.465 1.00 96.44 108 GLY A N 1
ATOM 849 C CA . GLY A 1 108 ? 8.133 -6.011 -7.834 1.00 96.44 108 GLY A CA 1
ATOM 850 C C . GLY A 1 108 ? 8.898 -5.040 -8.730 1.00 96.44 108 GLY A C 1
ATOM 851 O O . GLY A 1 108 ? 9.622 -4.143 -8.284 1.00 96.44 108 GLY A O 1
ATOM 852 N N . GLN A 1 109 ? 8.768 -5.271 -10.031 1.00 95.31 109 GLN A N 1
ATOM 853 C CA . GLN A 1 109 ? 9.336 -4.425 -11.066 1.00 95.31 109 GLN A CA 1
ATOM 854 C C . GLN A 1 109 ? 8.621 -3.070 -11.126 1.00 95.31 109 GLN A C 1
ATOM 856 O O . GLN A 1 109 ? 7.423 -2.957 -10.859 1.00 95.31 109 GLN A O 1
ATOM 861 N N . ASN A 1 110 ? 9.350 -2.041 -11.547 1.00 93.38 110 ASN A N 1
ATOM 862 C CA . ASN A 1 110 ? 8.773 -0.756 -11.929 1.00 93.38 110 ASN A CA 1
ATOM 863 C C . ASN A 1 110 ? 8.663 -0.641 -13.453 1.00 93.38 110 ASN A C 1
ATOM 865 O O . ASN A 1 110 ? 9.398 -1.287 -14.200 1.00 93.38 110 ASN A O 1
ATOM 869 N N . LEU A 1 111 ? 7.774 0.236 -13.915 1.00 92.12 111 LEU A N 1
ATOM 870 C CA . LEU A 1 111 ? 7.684 0.587 -15.329 1.00 92.12 111 LEU A CA 1
ATOM 871 C C . LEU A 1 111 ? 8.655 1.721 -15.685 1.00 92.12 111 LEU A C 1
ATOM 873 O O . LEU A 1 111 ? 9.213 2.411 -14.826 1.00 92.12 111 LEU A O 1
ATOM 877 N N . ILE A 1 112 ? 8.835 1.939 -16.988 1.00 91.62 112 ILE A N 1
ATOM 878 C CA . ILE A 1 112 ? 9.514 3.129 -17.503 1.00 91.62 112 ILE A CA 1
ATOM 879 C C . ILE A 1 112 ? 8.500 4.277 -17.537 1.00 91.62 112 ILE A C 1
ATOM 881 O O . ILE A 1 112 ? 7.732 4.402 -18.488 1.00 91.62 112 ILE A O 1
ATOM 885 N N . TYR A 1 113 ? 8.517 5.127 -16.510 1.00 88.31 113 TYR A N 1
ATOM 886 C CA . TYR A 1 113 ? 7.632 6.298 -16.420 1.00 88.31 113 TYR A CA 1
ATOM 887 C C . TYR A 1 113 ? 8.140 7.509 -17.214 1.00 88.31 113 TYR A C 1
ATOM 889 O O . TYR A 1 113 ? 7.360 8.374 -17.601 1.00 88.31 113 TYR A O 1
ATOM 897 N N . SER A 1 114 ? 9.447 7.575 -17.488 1.00 87.75 114 SER A N 1
ATOM 898 C CA . SER A 1 114 ? 10.064 8.626 -18.297 1.00 87.75 114 SER A CA 1
ATOM 899 C C . SER A 1 114 ? 11.152 8.053 -19.200 1.00 87.75 114 SER A C 1
ATOM 901 O O . SER A 1 114 ? 11.985 7.252 -18.775 1.00 87.75 114 SER A O 1
ATOM 903 N N . LYS A 1 115 ? 11.172 8.492 -20.465 1.00 88.00 115 LYS A N 1
ATOM 904 C CA . LYS A 1 115 ? 12.255 8.158 -21.404 1.00 88.00 115 LYS A CA 1
ATOM 905 C C . LYS A 1 115 ? 13.571 8.849 -21.034 1.00 88.00 115 LYS A C 1
ATOM 907 O O . LYS A 1 115 ? 14.627 8.313 -21.346 1.00 88.00 115 LYS A O 1
ATOM 912 N N . GLU A 1 116 ? 13.492 10.001 -20.371 1.00 89.38 116 GLU A N 1
ATOM 913 C CA . GLU A 1 116 ? 14.644 10.818 -19.966 1.00 89.38 116 GLU A CA 1
ATOM 914 C C . GLU A 1 116 ? 15.267 10.320 -18.657 1.00 89.38 116 GLU A C 1
ATOM 916 O O . GLU A 1 116 ? 16.477 10.412 -18.470 1.00 89.38 116 GLU A O 1
ATOM 921 N N . ARG A 1 117 ? 14.445 9.767 -17.755 1.00 88.56 117 ARG A N 1
ATOM 922 C CA . ARG A 1 117 ? 14.869 9.258 -16.447 1.00 88.56 117 ARG A CA 1
ATOM 923 C C . ARG A 1 117 ? 14.333 7.847 -16.243 1.00 88.56 117 ARG A C 1
ATOM 925 O O . ARG A 1 117 ? 13.181 7.656 -15.860 1.00 88.56 117 ARG A O 1
ATOM 932 N N . ARG A 1 118 ? 15.190 6.857 -16.486 1.00 91.12 118 ARG A N 1
ATOM 933 C CA . ARG A 1 118 ? 14.901 5.454 -16.174 1.00 91.12 118 ARG A CA 1
ATOM 934 C C . ARG A 1 118 ? 15.302 5.158 -14.736 1.00 91.12 118 ARG A C 1
ATOM 936 O O . ARG A 1 118 ? 16.388 5.540 -14.310 1.00 91.12 118 ARG A O 1
ATOM 943 N N . LEU A 1 119 ? 14.419 4.484 -14.011 1.00 94.06 119 LEU A N 1
ATOM 944 C CA . LEU A 1 119 ? 14.611 4.122 -12.611 1.00 94.06 119 LEU A CA 1
ATOM 945 C C . LEU A 1 119 ? 14.763 2.603 -12.481 1.00 94.06 119 LEU A C 1
ATOM 947 O O . LEU A 1 119 ? 14.090 1.878 -13.222 1.00 94.06 119 LEU A O 1
ATOM 951 N N . PRO A 1 120 ? 15.631 2.124 -11.576 1.00 94.69 120 PRO A N 1
ATOM 952 C CA . PRO A 1 120 ? 15.815 0.701 -11.341 1.00 94.69 120 PRO A CA 1
ATOM 953 C C . PRO A 1 120 ? 14.636 0.099 -10.570 1.00 94.69 120 PRO A C 1
ATOM 955 O O . PRO A 1 120 ? 14.014 0.753 -9.729 1.00 94.69 120 PRO A O 1
ATOM 958 N N . SER A 1 121 ? 14.390 -1.190 -10.801 1.00 96.50 121 SER A N 1
ATOM 959 C CA . SER A 1 121 ? 13.504 -1.984 -9.952 1.00 96.50 121 SER A CA 1
ATOM 960 C C . SER A 1 121 ? 14.250 -2.363 -8.681 1.00 96.50 121 SER A C 1
ATOM 962 O O . SER A 1 121 ? 15.267 -3.049 -8.737 1.00 96.50 121 SER A O 1
ATOM 964 N N . VAL A 1 122 ? 13.752 -1.890 -7.543 1.00 97.31 122 VAL A N 1
ATOM 965 C CA . VAL A 1 122 ? 14.403 -2.030 -6.228 1.00 97.31 122 VAL A CA 1
ATOM 966 C C . VAL A 1 122 ? 13.505 -2.706 -5.188 1.00 97.31 122 VAL A C 1
ATOM 968 O O . VAL A 1 122 ? 13.969 -3.037 -4.107 1.00 97.31 122 VAL A O 1
ATOM 971 N N . GLY A 1 123 ? 12.229 -2.938 -5.509 1.00 96.94 123 GLY A N 1
ATOM 972 C CA . GLY A 1 123 ? 11.226 -3.479 -4.587 1.00 96.94 123 GLY A CA 1
ATOM 973 C C . GLY A 1 123 ? 11.119 -5.003 -4.599 1.00 96.94 123 GLY A C 1
ATOM 974 O O . GLY A 1 123 ? 10.006 -5.519 -4.590 1.00 96.94 123 GLY A O 1
ATOM 975 N N . ARG A 1 124 ? 12.224 -5.748 -4.699 1.00 98.06 124 ARG A N 1
ATOM 976 C CA . ARG A 1 124 ? 12.158 -7.219 -4.718 1.00 98.06 124 ARG A CA 1
ATOM 977 C C . ARG A 1 124 ? 11.584 -7.736 -3.376 1.00 98.06 124 ARG A C 1
ATOM 979 O O . ARG A 1 124 ? 12.160 -7.394 -2.354 1.00 98.06 124 ARG A O 1
ATOM 986 N N . PRO A 1 125 ? 10.516 -8.559 -3.340 1.00 98.56 125 PRO A N 1
ATOM 987 C CA . PRO A 1 125 ? 9.810 -8.917 -2.102 1.00 98.56 125 PRO A CA 1
ATOM 988 C C . PRO A 1 125 ? 10.673 -9.430 -0.943 1.00 98.56 125 PRO A C 1
ATOM 990 O O . PRO A 1 125 ? 10.365 -9.122 0.205 1.00 98.56 125 PRO A O 1
ATOM 993 N N . ILE A 1 126 ? 11.772 -10.145 -1.206 1.00 98.44 126 ILE A N 1
ATOM 994 C CA . ILE A 1 126 ? 12.689 -10.615 -0.152 1.00 98.44 126 ILE A CA 1
ATOM 995 C C . ILE A 1 126 ? 13.241 -9.486 0.735 1.00 98.44 126 ILE A C 1
ATOM 997 O O . ILE A 1 126 ? 13.576 -9.728 1.889 1.00 98.44 126 ILE A O 1
ATOM 1001 N N . THR A 1 127 ? 13.297 -8.243 0.249 1.00 98.56 127 THR A N 1
ATOM 1002 C CA . THR A 1 127 ? 13.746 -7.090 1.050 1.00 98.56 127 THR A CA 1
ATOM 1003 C C . THR A 1 127 ? 12.761 -6.726 2.164 1.00 98.56 127 THR A C 1
ATOM 1005 O O . THR A 1 127 ? 13.076 -5.906 3.014 1.00 98.56 127 THR A O 1
ATOM 1008 N N . LEU A 1 128 ? 11.547 -7.286 2.168 1.00 98.81 128 LEU A N 1
ATOM 1009 C CA . LEU A 1 128 ? 10.607 -7.118 3.277 1.00 98.81 128 LEU A CA 1
ATOM 1010 C C . LEU A 1 128 ? 10.962 -8.001 4.484 1.00 98.81 128 LEU A C 1
ATOM 1012 O O . LEU A 1 128 ? 10.503 -7.720 5.589 1.00 98.81 128 LEU A O 1
ATOM 1016 N N . ASP A 1 129 ? 11.777 -9.043 4.286 1.00 98.75 129 ASP A N 1
ATOM 1017 C CA . ASP A 1 129 ? 12.067 -10.071 5.291 1.00 98.75 129 ASP A CA 1
ATOM 1018 C C . ASP A 1 129 ? 12.700 -9.483 6.553 1.00 98.75 129 ASP A C 1
ATOM 1020 O O . ASP A 1 129 ? 12.207 -9.693 7.659 1.00 98.75 129 ASP A O 1
ATOM 1024 N N . GLN A 1 130 ? 13.763 -8.695 6.376 1.00 98.69 130 GLN A N 1
ATOM 1025 C CA . GLN A 1 130 ? 14.483 -8.090 7.493 1.00 98.69 130 GLN A CA 1
ATOM 1026 C C . GLN A 1 130 ? 13.630 -7.038 8.211 1.00 98.69 130 GLN A C 1
ATOM 1028 O O . GLN A 1 130 ? 13.646 -6.964 9.434 1.00 98.69 130 GLN A O 1
ATOM 1033 N N . ILE A 1 131 ? 12.822 -6.278 7.466 1.00 98.75 131 ILE A N 1
ATOM 1034 C CA . ILE A 1 131 ? 11.928 -5.263 8.035 1.00 98.75 131 ILE A CA 1
ATOM 1035 C C . ILE A 1 131 ? 10.896 -5.924 8.952 1.00 98.75 131 ILE A C 1
ATOM 1037 O O . ILE A 1 131 ? 10.648 -5.435 10.050 1.00 98.75 131 ILE A O 1
ATOM 1041 N N . ALA A 1 132 ? 10.309 -7.044 8.524 1.00 98.81 132 ALA A N 1
ATOM 1042 C CA . ALA A 1 132 ? 9.336 -7.774 9.329 1.00 98.81 132 ALA A CA 1
ATOM 1043 C C . ALA A 1 132 ? 9.953 -8.386 10.598 1.00 98.81 132 ALA A C 1
ATOM 1045 O O . ALA A 1 132 ? 9.282 -8.428 11.627 1.00 98.81 132 ALA A O 1
ATOM 1046 N N . ILE A 1 133 ? 11.224 -8.807 10.544 1.00 98.75 133 ILE A N 1
ATOM 1047 C CA . ILE A 1 133 ? 11.980 -9.285 11.715 1.00 98.75 133 ILE A CA 1
ATOM 1048 C C . ILE A 1 133 ? 12.252 -8.141 12.699 1.00 98.75 133 ILE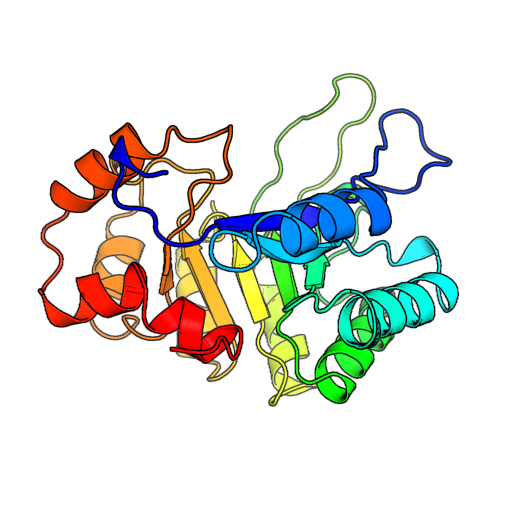 A C 1
ATOM 1050 O O . ILE A 1 133 ? 12.069 -8.314 13.902 1.00 98.75 133 ILE A O 1
ATOM 1054 N N . ASP A 1 134 ? 12.678 -6.984 12.192 1.00 98.75 134 ASP A N 1
ATOM 1055 C CA . ASP A 1 134 ? 13.065 -5.838 13.020 1.00 98.75 134 ASP A CA 1
ATOM 1056 C C . ASP A 1 134 ? 11.846 -5.109 13.612 1.00 98.75 134 ASP A C 1
ATOM 1058 O O . ASP A 1 134 ? 11.919 -4.564 14.714 1.00 98.75 134 ASP A O 1
ATOM 1062 N N . PHE A 1 135 ? 10.714 -5.121 12.899 1.00 98.75 135 PHE A N 1
ATOM 1063 C CA . PHE A 1 135 ? 9.467 -4.455 13.276 1.00 98.75 135 PHE A CA 1
ATOM 1064 C C . PHE A 1 135 ? 8.275 -5.429 13.222 1.00 98.75 135 PHE A C 1
ATOM 1066 O O . PHE A 1 135 ? 7.387 -5.264 12.381 1.00 98.75 135 PHE A O 1
ATOM 1073 N N . PRO A 1 136 ? 8.198 -6.430 14.119 1.00 98.25 136 PRO A N 1
ATOM 1074 C CA . PRO A 1 136 ? 7.155 -7.463 14.075 1.00 98.25 136 PRO A CA 1
ATOM 1075 C C . PRO A 1 136 ? 5.729 -6.917 14.269 1.00 98.25 136 PRO A C 1
ATOM 1077 O O . PRO A 1 136 ? 4.757 -7.562 13.883 1.00 98.25 136 PRO A O 1
ATOM 1080 N N . GLU A 1 137 ? 5.585 -5.719 14.840 1.00 97.62 137 GLU A N 1
ATOM 1081 C CA . GLU A 1 137 ? 4.300 -5.026 15.003 1.00 97.62 137 GLU A CA 1
ATOM 1082 C C . GLU A 1 137 ? 3.883 -4.187 13.780 1.00 97.62 137 GLU A C 1
ATOM 1084 O O . GLU A 1 137 ? 2.702 -3.863 13.623 1.00 97.62 137 GLU A O 1
ATOM 1089 N N . LEU A 1 138 ? 4.820 -3.850 12.883 1.00 98.81 138 LEU A N 1
ATOM 1090 C CA . LEU A 1 138 ? 4.536 -3.041 11.700 1.00 98.81 138 LEU A CA 1
ATOM 1091 C C . LEU A 1 138 ? 3.801 -3.867 10.653 1.00 98.81 138 LEU A C 1
ATOM 1093 O O . LEU A 1 138 ? 4.347 -4.830 10.127 1.00 98.81 138 LEU A O 1
ATOM 1097 N N . LYS A 1 139 ? 2.606 -3.433 10.259 1.00 98.88 139 LYS A N 1
ATOM 1098 C CA . LYS A 1 139 ? 1.882 -4.026 9.129 1.00 98.88 139 LYS A CA 1
ATOM 1099 C C . LYS A 1 139 ? 2.453 -3.496 7.809 1.00 98.88 139 LYS A C 1
ATOM 1101 O O . LYS A 1 139 ? 2.344 -2.304 7.515 1.00 98.88 139 LYS A O 1
ATOM 1106 N N . ILE A 1 140 ? 3.027 -4.384 7.005 1.00 98.88 140 ILE A N 1
ATOM 1107 C CA . ILE A 1 140 ? 3.676 -4.074 5.726 1.00 98.88 140 ILE A CA 1
ATOM 1108 C C . ILE A 1 140 ? 2.810 -4.618 4.593 1.00 98.88 140 ILE A C 1
ATOM 1110 O O . ILE A 1 140 ? 2.497 -5.806 4.572 1.00 98.88 140 ILE A O 1
ATOM 1114 N N . ILE A 1 141 ? 2.426 -3.772 3.639 1.00 98.88 141 ILE A N 1
ATOM 1115 C CA . ILE A 1 141 ? 1.562 -4.161 2.517 1.00 98.88 141 ILE A CA 1
ATOM 1116 C C . ILE A 1 141 ? 2.331 -3.989 1.206 1.00 98.88 141 ILE A C 1
ATOM 1118 O O . ILE A 1 141 ? 2.586 -2.866 0.771 1.00 98.88 141 ILE A O 1
ATOM 1122 N N . GLY A 1 142 ? 2.676 -5.103 0.562 1.00 98.56 142 GLY A N 1
ATOM 1123 C CA . GLY A 1 142 ? 3.261 -5.113 -0.776 1.00 98.56 142 GLY A CA 1
ATOM 1124 C C . GLY A 1 142 ? 2.184 -5.035 -1.859 1.00 98.56 142 GLY A C 1
ATOM 1125 O O . GLY A 1 142 ? 1.424 -5.986 -2.051 1.00 98.56 142 GLY A O 1
ATOM 1126 N N . ILE A 1 143 ? 2.116 -3.918 -2.580 1.00 97.94 143 ILE A N 1
ATOM 1127 C CA . ILE A 1 143 ? 1.159 -3.725 -3.684 1.00 97.94 143 ILE A CA 1
ATOM 1128 C C . ILE A 1 143 ? 1.722 -4.239 -5.013 1.00 97.94 143 ILE A C 1
ATOM 1130 O O . ILE A 1 143 ? 2.927 -4.471 -5.141 1.00 97.94 143 ILE A O 1
ATOM 1134 N N . HIS A 1 144 ? 0.847 -4.414 -6.005 1.00 97.06 144 HIS A N 1
ATOM 1135 C CA . HIS A 1 144 ? 1.165 -4.880 -7.361 1.00 97.06 144 HIS A CA 1
ATOM 1136 C C . HIS A 1 144 ? 1.619 -6.349 -7.442 1.00 97.06 144 HIS A C 1
ATOM 1138 O O . HIS A 1 144 ? 2.380 -6.743 -8.338 1.00 97.06 144 HIS A O 1
ATOM 1144 N N . LEU A 1 145 ? 1.138 -7.177 -6.507 1.00 97.56 145 LEU A N 1
ATOM 1145 C CA . LEU A 1 145 ? 1.363 -8.630 -6.437 1.00 97.56 145 LEU A CA 1
ATOM 1146 C C . LEU A 1 145 ? 2.827 -9.082 -6.265 1.00 97.56 145 LEU A C 1
ATOM 1148 O O . LEU A 1 145 ? 3.082 -10.282 -6.209 1.00 97.56 145 LEU A O 1
ATOM 1152 N N . GLY A 1 146 ? 3.795 -8.162 -6.215 1.00 96.88 146 GLY A N 1
ATOM 1153 C CA . GLY A 1 146 ? 5.224 -8.490 -6.256 1.00 96.88 146 GLY A CA 1
ATOM 1154 C C . GLY A 1 146 ? 5.744 -8.908 -7.636 1.00 96.88 146 GLY A C 1
ATOM 1155 O O . GLY A 1 146 ? 6.840 -9.455 -7.727 1.00 96.88 146 GLY A O 1
ATOM 1156 N N . THR A 1 147 ? 4.998 -8.653 -8.717 1.00 96.56 147 THR A N 1
ATOM 1157 C CA . THR A 1 147 ? 5.357 -9.070 -10.089 1.00 96.56 147 THR A CA 1
ATOM 1158 C C . THR A 1 147 ? 6.759 -8.586 -10.493 1.00 96.56 147 THR A C 1
ATOM 1160 O O . THR A 1 147 ? 7.013 -7.389 -10.382 1.00 96.56 147 THR A O 1
ATOM 1163 N N . PRO A 1 148 ? 7.667 -9.438 -11.021 1.00 96.62 148 PRO A N 1
ATOM 1164 C CA . PRO A 1 148 ? 7.467 -10.842 -11.403 1.00 96.62 148 PRO A CA 1
ATOM 1165 C C . PRO A 1 148 ? 7.759 -11.866 -10.291 1.00 96.62 148 PRO A C 1
ATOM 1167 O O . PRO A 1 148 ? 7.536 -13.056 -10.491 1.00 96.62 148 PRO A O 1
ATOM 1170 N N . TRP A 1 149 ? 8.237 -11.441 -9.122 1.00 98.06 149 TRP A N 1
ATOM 1171 C CA . TRP A 1 149 ? 8.576 -12.305 -7.984 1.00 98.06 149 TRP A CA 1
ATOM 1172 C C . TRP A 1 149 ? 7.350 -12.655 -7.132 1.00 98.06 149 TRP A C 1
ATOM 1174 O O . TRP A 1 149 ? 7.357 -12.538 -5.910 1.00 98.06 149 TRP A O 1
ATOM 1184 N N . VAL A 1 150 ? 6.278 -13.089 -7.786 1.00 98.31 150 VAL A N 1
ATOM 1185 C CA . VAL A 1 150 ? 4.981 -13.336 -7.144 1.00 98.31 150 VAL A CA 1
ATOM 1186 C C . VAL A 1 150 ? 5.069 -14.447 -6.096 1.00 98.31 150 VAL A C 1
ATOM 1188 O O . VAL A 1 150 ? 4.591 -14.274 -4.979 1.00 98.31 150 VAL A O 1
ATOM 1191 N N . GLU A 1 151 ? 5.755 -15.547 -6.411 1.00 98.50 151 GLU A N 1
ATOM 1192 C CA . GLU A 1 151 ? 5.980 -16.639 -5.453 1.00 98.50 151 GLU A CA 1
ATOM 1193 C C . GLU A 1 151 ? 6.816 -16.187 -4.248 1.00 98.50 151 GLU A C 1
ATOM 1195 O O . GLU A 1 151 ? 6.589 -16.628 -3.124 1.00 98.50 151 GLU A O 1
ATOM 1200 N N . GLU A 1 152 ? 7.756 -15.259 -4.459 1.00 98.69 152 GLU A N 1
ATOM 1201 C CA . GLU A 1 152 ? 8.539 -14.666 -3.373 1.00 98.69 152 GLU A CA 1
ATOM 1202 C C . GLU A 1 152 ? 7.655 -13.786 -2.482 1.00 98.69 152 GLU A C 1
ATOM 1204 O O . GLU A 1 152 ? 7.752 -13.865 -1.261 1.00 98.69 152 GLU A O 1
ATOM 1209 N N . MET A 1 153 ? 6.742 -13.004 -3.069 1.00 98.75 153 MET A N 1
ATOM 1210 C CA . MET A 1 153 ? 5.774 -12.210 -2.309 1.00 98.75 153 MET A CA 1
ATOM 1211 C C . MET A 1 153 ? 4.833 -13.097 -1.483 1.00 98.75 153 MET A C 1
ATOM 1213 O O . MET A 1 153 ? 4.627 -12.831 -0.299 1.00 98.75 153 MET A O 1
ATOM 1217 N N . ILE A 1 154 ? 4.318 -14.185 -2.069 1.00 98.81 154 ILE A N 1
ATOM 1218 C CA . ILE A 1 154 ? 3.510 -15.185 -1.352 1.00 98.81 154 ILE A CA 1
ATOM 1219 C C . ILE A 1 154 ? 4.318 -15.790 -0.196 1.00 98.81 154 ILE A C 1
ATOM 1221 O O . ILE A 1 154 ? 3.803 -15.897 0.918 1.00 98.81 154 ILE A O 1
ATOM 1225 N N . ALA A 1 155 ? 5.589 -16.140 -0.424 1.00 98.75 155 ALA A N 1
ATOM 1226 C CA . ALA A 1 155 ? 6.462 -16.678 0.615 1.00 98.75 155 ALA A CA 1
ATOM 1227 C C . ALA A 1 155 ? 6.677 -15.687 1.772 1.00 98.75 155 ALA A C 1
ATOM 1229 O O . ALA A 1 155 ? 6.666 -16.106 2.928 1.00 98.75 155 ALA A O 1
ATOM 1230 N N . MET A 1 156 ? 6.814 -14.385 1.491 1.00 98.81 156 MET A N 1
ATOM 1231 C CA . MET A 1 156 ? 6.923 -13.353 2.531 1.00 98.81 156 MET A CA 1
ATOM 1232 C C . MET A 1 156 ? 5.629 -13.211 3.340 1.00 98.81 156 MET A C 1
ATOM 1234 O O . MET A 1 156 ? 5.684 -13.209 4.569 1.00 98.81 156 MET A O 1
ATOM 1238 N N . CYS A 1 157 ? 4.465 -13.172 2.681 1.00 98.81 157 CYS A N 1
ATOM 1239 C CA . CYS A 1 157 ? 3.166 -13.151 3.365 1.00 98.81 157 CYS A CA 1
ATOM 1240 C C . CYS A 1 157 ? 2.906 -14.404 4.212 1.00 98.81 157 CYS A C 1
ATOM 1242 O O . CYS A 1 157 ? 2.225 -14.322 5.234 1.00 98.81 157 CYS A O 1
ATOM 1244 N N . TRP A 1 158 ? 3.399 -15.563 3.769 1.00 98.50 158 TRP A N 1
ATOM 1245 C CA . TRP A 1 158 ? 3.260 -16.824 4.492 1.00 98.50 158 TRP A CA 1
ATOM 1246 C C . TRP A 1 158 ? 4.200 -16.915 5.696 1.00 98.50 158 TRP A C 1
ATOM 1248 O O . TRP A 1 158 ? 3.789 -17.377 6.756 1.00 98.50 158 TRP A O 1
ATOM 1258 N N . LYS A 1 159 ? 5.454 -16.474 5.538 1.00 98.62 159 LYS A N 1
ATOM 1259 C CA . LYS A 1 159 ? 6.477 -16.521 6.591 1.00 98.62 159 LYS A CA 1
ATOM 1260 C C . LYS A 1 159 ? 6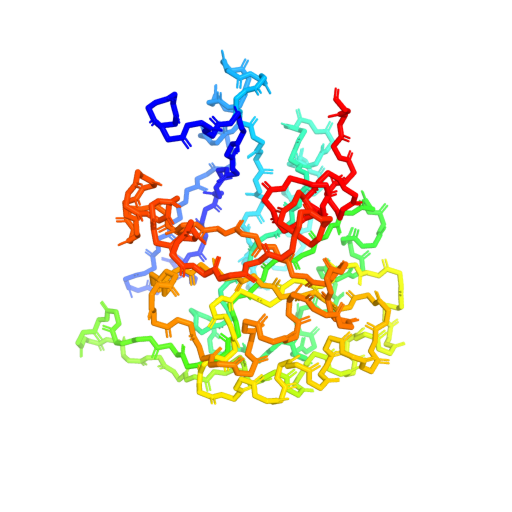.168 -15.570 7.749 1.00 98.62 159 LYS A C 1
ATOM 1262 O O . LYS A 1 159 ? 6.452 -15.920 8.890 1.00 98.62 159 LYS A O 1
ATOM 1267 N N . HIS A 1 160 ? 5.631 -14.384 7.457 1.00 98.75 160 HIS A N 1
ATOM 1268 C CA . HIS A 1 160 ? 5.507 -13.296 8.430 1.00 98.75 160 HIS A CA 1
ATOM 1269 C C . HIS A 1 160 ? 4.061 -12.922 8.728 1.00 98.75 160 HIS A C 1
ATOM 1271 O O . HIS A 1 160 ? 3.265 -12.642 7.826 1.00 98.75 160 HIS A O 1
ATOM 1277 N N . ASP A 1 161 ? 3.730 -12.818 10.015 1.00 98.31 161 ASP A N 1
ATOM 1278 C CA . ASP A 1 161 ? 2.393 -12.443 10.485 1.00 98.31 161 ASP A CA 1
ATOM 1279 C C . ASP A 1 161 ? 1.980 -11.024 10.069 1.00 98.31 161 ASP A C 1
ATOM 1281 O O . ASP A 1 161 ? 0.798 -10.756 9.836 1.00 98.31 161 ASP A O 1
ATOM 1285 N N . ASN A 1 162 ? 2.953 -10.145 9.867 1.00 98.69 162 ASN A N 1
ATOM 1286 C CA . ASN A 1 162 ? 2.766 -8.725 9.612 1.00 98.69 162 ASN A CA 1
ATOM 1287 C C . ASN A 1 162 ? 3.005 -8.296 8.149 1.00 98.69 162 ASN A C 1
ATOM 1289 O O . ASN A 1 162 ? 2.906 -7.105 7.856 1.00 98.69 162 ASN A O 1
ATOM 1293 N N . ILE A 1 163 ? 3.246 -9.232 7.217 1.00 98.88 163 ILE A N 1
ATOM 1294 C CA . ILE A 1 163 ? 3.319 -8.939 5.773 1.00 98.88 163 ILE A CA 1
ATOM 1295 C C . ILE A 1 163 ? 2.015 -9.328 5.071 1.00 98.88 163 ILE A C 1
ATOM 1297 O O . ILE A 1 163 ? 1.535 -10.457 5.169 1.00 98.88 163 ILE A O 1
ATOM 1301 N N . PHE A 1 164 ? 1.486 -8.393 4.291 1.00 98.88 164 PHE A N 1
ATOM 1302 C CA . PHE A 1 164 ? 0.274 -8.501 3.486 1.00 98.88 164 PHE A CA 1
ATOM 1303 C C . PHE A 1 164 ? 0.597 -8.154 2.028 1.00 98.88 164 PHE A C 1
ATOM 1305 O O . PHE A 1 164 ? 1.594 -7.489 1.741 1.00 98.88 164 PHE A O 1
ATOM 1312 N N . MET A 1 165 ? -0.261 -8.564 1.098 1.00 98.56 165 MET A N 1
ATOM 1313 C CA . MET A 1 165 ? -0.150 -8.196 -0.312 1.00 98.56 165 MET A CA 1
ATOM 1314 C C . MET A 1 165 ? -1.468 -7.648 -0.852 1.00 98.56 165 MET A C 1
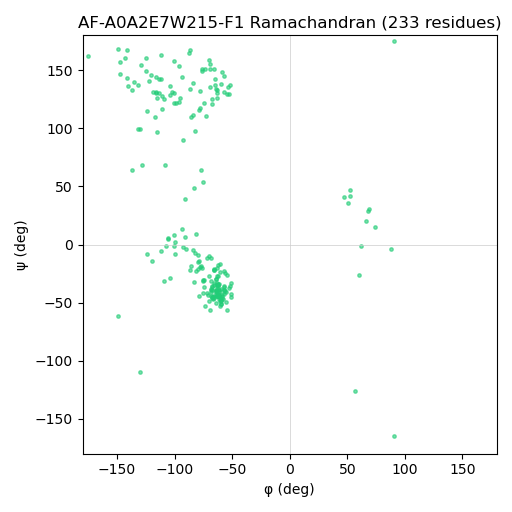ATOM 1316 O O . MET A 1 165 ? -2.539 -7.985 -0.345 1.00 98.56 165 MET A O 1
ATOM 1320 N N . ALA A 1 166 ? -1.397 -6.822 -1.893 1.00 98.19 166 ALA A N 1
ATOM 1321 C CA . ALA A 1 166 ? -2.577 -6.319 -2.585 1.00 98.19 166 ALA A CA 1
ATOM 1322 C C . ALA A 1 166 ? -2.564 -6.663 -4.078 1.00 98.19 166 ALA A C 1
ATOM 1324 O O . ALA A 1 166 ? -1.523 -6.623 -4.744 1.00 98.19 166 ALA A O 1
ATOM 1325 N N . GLY A 1 167 ? -3.748 -7.010 -4.583 1.00 96.44 167 GLY A N 1
ATOM 1326 C CA . GLY A 1 167 ? -4.037 -7.138 -6.003 1.00 96.44 167 GLY A CA 1
ATOM 1327 C C . GLY A 1 167 ? -4.582 -5.835 -6.547 1.00 96.44 167 GLY A C 1
ATOM 1328 O O . GLY A 1 167 ? -5.787 -5.616 -6.532 1.00 96.44 167 GLY A O 1
ATOM 1329 N N . ASP A 1 168 ? -3.685 -4.982 -7.011 1.00 94.44 168 ASP A N 1
ATOM 1330 C CA . ASP A 1 168 ? -3.949 -3.680 -7.614 1.00 94.44 168 ASP A CA 1
ATOM 1331 C C . ASP A 1 168 ? -2.979 -3.453 -8.790 1.00 94.44 168 ASP A C 1
ATOM 1333 O O . ASP A 1 168 ? -2.036 -4.229 -8.974 1.00 94.44 168 ASP A O 1
ATOM 1337 N N . ALA A 1 169 ? -3.240 -2.438 -9.622 1.00 94.56 169 ALA A N 1
ATOM 1338 C CA . ALA A 1 169 ? -2.549 -2.119 -10.887 1.00 94.56 169 ALA A CA 1
ATOM 1339 C C . ALA A 1 169 ? -2.592 -3.210 -11.983 1.00 94.56 169 ALA A C 1
ATOM 1341 O O . ALA A 1 169 ? -2.567 -2.904 -13.176 1.00 94.56 169 ALA A O 1
ATOM 1342 N N . TYR A 1 170 ? -2.737 -4.480 -11.608 1.00 94.88 170 TYR A N 1
ATOM 1343 C CA . TYR A 1 170 ? -3.029 -5.606 -12.483 1.00 94.88 170 TYR A CA 1
ATOM 1344 C C . TYR A 1 170 ? -4.513 -5.944 -12.385 1.00 94.88 170 TYR A C 1
ATOM 1346 O O . TYR A 1 170 ? -5.023 -6.250 -11.306 1.00 94.88 170 TYR A O 1
ATOM 1354 N N . ALA A 1 171 ? -5.210 -5.895 -13.522 1.00 96.06 171 ALA A N 1
ATOM 1355 C CA . ALA A 1 171 ? -6.630 -6.224 -13.570 1.00 96.06 171 ALA A CA 1
ATOM 1356 C C . ALA A 1 171 ? -6.858 -7.679 -13.098 1.00 96.06 171 ALA A C 1
ATOM 1358 O O . ALA A 1 171 ? -6.069 -8.546 -13.493 1.00 96.06 171 ALA A O 1
ATOM 1359 N N . PRO A 1 172 ? -7.901 -7.967 -12.293 1.00 97.50 172 PRO A N 1
ATOM 1360 C CA . PRO A 1 172 ? -8.079 -9.272 -11.660 1.00 97.50 172 PRO A CA 1
ATOM 1361 C C . PRO A 1 172 ? -8.000 -10.459 -12.612 1.00 97.50 172 PRO A C 1
ATOM 1363 O O . PRO A 1 172 ? -7.405 -11.470 -12.252 1.00 97.50 172 PRO A O 1
ATOM 1366 N N . LYS A 1 173 ? -8.484 -10.346 -13.856 1.00 96.81 173 LYS A N 1
ATOM 1367 C CA . LYS A 1 173 ? -8.393 -11.451 -14.831 1.00 96.81 173 LYS A CA 1
ATOM 1368 C C . LYS A 1 173 ? -6.960 -11.894 -15.173 1.00 96.81 173 LYS A C 1
ATOM 1370 O O . LYS A 1 173 ? -6.784 -12.942 -15.781 1.00 96.81 173 LYS A O 1
ATOM 1375 N N . TYR A 1 174 ? -5.958 -11.073 -14.858 1.00 96.44 174 TYR A N 1
ATOM 1376 C CA . TYR A 1 174 ? -4.538 -11.345 -15.097 1.00 96.44 174 TYR A CA 1
ATOM 1377 C C . TYR A 1 174 ? -3.768 -11.697 -13.822 1.00 96.44 174 TYR A C 1
ATOM 1379 O O . TYR A 1 174 ? -2.545 -11.828 -13.873 1.00 96.44 174 TYR A O 1
ATOM 1387 N N . TRP A 1 175 ? -4.439 -11.826 -12.676 1.00 97.75 175 TRP A N 1
ATOM 1388 C CA . TRP A 1 175 ? -3.773 -12.301 -11.470 1.00 97.75 175 TRP A CA 1
ATOM 1389 C C . TRP A 1 175 ? -3.268 -13.736 -11.680 1.00 97.75 175 TRP A C 1
ATOM 1391 O O . TRP A 1 175 ? -4.028 -14.571 -12.177 1.00 97.75 175 TRP A O 1
ATOM 1401 N N . PRO A 1 176 ? -2.011 -14.041 -11.309 1.00 97.44 176 PRO A N 1
ATOM 1402 C CA . PRO A 1 176 ? -1.479 -15.395 -11.408 1.00 97.44 176 PRO A CA 1
ATOM 1403 C C . PRO A 1 176 ? -2.329 -16.399 -10.628 1.00 97.44 176 PRO A C 1
ATOM 1405 O O . PRO A 1 176 ? -2.830 -16.092 -9.545 1.00 97.44 176 PRO A O 1
ATOM 1408 N N . GLU A 1 177 ? -2.443 -17.623 -11.144 1.00 97.44 177 GLU A N 1
ATOM 1409 C CA . GLU A 1 177 ? -3.230 -18.683 -10.500 1.00 97.44 177 GLU A CA 1
ATOM 1410 C C . GLU A 1 177 ? -2.768 -18.960 -9.062 1.00 97.44 177 GLU A C 1
ATOM 1412 O O . GLU A 1 177 ? -3.601 -19.190 -8.187 1.00 97.44 177 GLU A O 1
ATOM 1417 N N . SER A 1 178 ? -1.461 -18.865 -8.790 1.00 98.19 178 SER A N 1
ATOM 1418 C CA . SER A 1 178 ? -0.892 -19.019 -7.446 1.00 98.19 178 SER A CA 1
ATOM 1419 C C . SER A 1 178 ? -1.382 -17.950 -6.469 1.00 98.19 178 SER A C 1
ATOM 1421 O O . SER A 1 178 ? -1.712 -18.273 -5.330 1.00 98.19 178 SER A O 1
ATOM 1423 N N . VAL A 1 179 ? -1.530 -16.699 -6.915 1.00 98.25 179 VAL A N 1
ATOM 1424 C CA . VAL A 1 179 ? -2.096 -15.604 -6.110 1.00 98.25 179 VAL A CA 1
ATOM 1425 C C . VAL A 1 179 ? -3.564 -15.855 -5.814 1.00 98.25 179 VAL A C 1
ATOM 1427 O O . VAL A 1 179 ? -3.992 -15.723 -4.669 1.00 98.25 179 VAL A O 1
ATOM 1430 N N . VAL A 1 180 ? -4.341 -16.225 -6.835 1.00 98.31 180 VAL A N 1
ATOM 1431 C CA . VAL A 1 180 ? -5.770 -16.516 -6.665 1.00 98.31 180 VAL A CA 1
ATOM 1432 C C . VAL A 1 180 ? -5.944 -17.694 -5.710 1.00 98.31 180 VAL A C 1
ATOM 1434 O O . VAL A 1 180 ? -6.753 -17.620 -4.789 1.00 98.31 180 VAL A O 1
ATOM 1437 N N . HIS A 1 181 ? -5.147 -18.755 -5.864 1.00 98.50 181 HIS A N 1
ATOM 1438 C CA . HIS A 1 181 ? -5.142 -19.893 -4.953 1.00 98.50 181 HIS A CA 1
ATOM 1439 C C . HIS A 1 181 ? -4.771 -19.476 -3.525 1.00 98.50 181 HIS A C 1
ATOM 1441 O O . HIS A 1 181 ? -5.507 -19.805 -2.596 1.00 98.50 181 HIS A O 1
ATOM 1447 N N . PHE A 1 182 ? -3.692 -18.713 -3.341 1.00 98.62 182 PHE A N 1
ATOM 1448 C CA . PHE A 1 182 ? -3.260 -18.189 -2.044 1.00 98.62 182 PHE A CA 1
ATOM 1449 C C . PHE A 1 182 ? -4.383 -17.401 -1.359 1.00 98.62 182 PHE A C 1
ATOM 1451 O O . PHE A 1 182 ? -4.822 -17.762 -0.264 1.00 98.62 182 PHE A O 1
ATOM 1458 N N . ALA A 1 183 ? -4.913 -16.384 -2.039 1.00 98.44 183 ALA A N 1
ATOM 1459 C CA . ALA A 1 183 ? -5.965 -15.517 -1.526 1.00 98.44 183 ALA A CA 1
ATOM 1460 C C . ALA A 1 183 ? -7.270 -16.287 -1.247 1.00 98.44 183 ALA A C 1
ATOM 1462 O O . ALA A 1 183 ? -7.961 -16.010 -0.273 1.00 98.44 183 ALA A O 1
ATOM 1463 N N . ASN A 1 184 ? -7.603 -17.302 -2.048 1.00 98.38 184 ASN A N 1
ATOM 1464 C CA . ASN A 1 184 ? -8.818 -18.100 -1.870 1.00 98.38 184 ASN A CA 1
ATOM 1465 C C . ASN A 1 184 ? -8.685 -19.213 -0.809 1.00 98.38 184 ASN A C 1
ATOM 1467 O O . ASN A 1 184 ? -9.661 -19.902 -0.495 1.00 98.38 184 ASN A O 1
ATOM 1471 N N . THR A 1 185 ? -7.480 -19.449 -0.280 1.00 98.00 185 THR A N 1
ATOM 1472 C CA . THR A 1 185 ? -7.200 -20.571 0.623 1.00 98.00 185 THR A CA 1
ATOM 1473 C C . THR A 1 185 ? -6.464 -20.142 1.895 1.00 98.00 185 THR A C 1
ATOM 1475 O O . THR A 1 185 ? -7.070 -19.534 2.777 1.00 98.00 185 THR A O 1
ATOM 1478 N N . TYR A 1 186 ? -5.191 -20.499 2.041 1.00 97.56 186 TYR A N 1
ATOM 1479 C CA . TYR A 1 186 ? -4.408 -20.334 3.263 1.00 97.56 186 TYR A CA 1
ATOM 1480 C C . TYR A 1 186 ? -3.895 -18.898 3.466 1.00 97.56 186 TYR A C 1
ATOM 1482 O O . TYR A 1 186 ? -3.504 -18.545 4.572 1.00 97.56 186 TYR A O 1
ATOM 1490 N N . GLY A 1 187 ? -3.949 -18.056 2.431 1.00 98.25 187 GLY A N 1
ATOM 1491 C CA . GLY A 1 187 ? -3.576 -16.640 2.455 1.00 98.25 187 GLY A CA 1
ATOM 1492 C C . GLY A 1 187 ? -4.747 -15.664 2.555 1.00 98.25 187 GLY A C 1
ATOM 1493 O O . GLY A 1 187 ? -4.548 -14.461 2.412 1.00 98.25 187 GLY A O 1
ATOM 1494 N N . GLN A 1 188 ? -5.973 -16.144 2.780 1.00 98.38 188 GLN A N 1
ATOM 1495 C CA . GLN A 1 188 ? -7.199 -15.331 2.720 1.00 98.38 188 GLN A CA 1
ATOM 1496 C C . GLN A 1 188 ? -7.228 -14.113 3.655 1.00 98.38 188 GLN A C 1
ATOM 1498 O O . GLN A 1 188 ? -7.958 -13.166 3.390 1.00 98.38 188 GLN A O 1
ATOM 1503 N N . ASP A 1 189 ? -6.441 -14.116 4.733 1.00 98.69 189 ASP A N 1
ATOM 1504 C CA . ASP A 1 189 ? -6.320 -13.004 5.685 1.00 98.69 189 ASP A CA 1
ATOM 1505 C C . ASP A 1 189 ? -5.163 -12.037 5.351 1.00 98.69 189 ASP A C 1
ATOM 1507 O O . ASP A 1 189 ? -4.962 -11.034 6.040 1.00 98.69 189 ASP A O 1
ATOM 1511 N N . LYS A 1 190 ? -4.401 -12.335 4.292 1.00 98.69 190 LYS A N 1
ATOM 1512 C CA . LYS A 1 190 ? -3.172 -11.638 3.884 1.00 98.69 190 LYS A CA 1
ATOM 1513 C C . LYS A 1 190 ? -3.306 -10.854 2.581 1.00 98.69 190 LYS A C 1
ATOM 1515 O O . LYS A 1 190 ? -2.368 -10.162 2.200 1.00 98.69 190 LYS A O 1
ATOM 1520 N N . PHE A 1 191 ? -4.442 -10.968 1.897 1.00 98.69 191 PHE A N 1
ATOM 1521 C CA . PHE A 1 191 ? -4.649 -10.396 0.571 1.00 98.69 191 PHE A CA 1
ATOM 1522 C C . PHE A 1 191 ? -5.699 -9.281 0.594 1.00 98.69 191 PHE A C 1
ATOM 1524 O O . PHE A 1 191 ? -6.796 -9.469 1.122 1.00 98.69 191 PHE A O 1
ATOM 1531 N N . LEU A 1 192 ? -5.377 -8.128 0.011 1.00 98.62 192 LEU A N 1
ATOM 1532 C CA . LEU A 1 192 ? -6.275 -6.981 -0.116 1.00 98.62 192 LE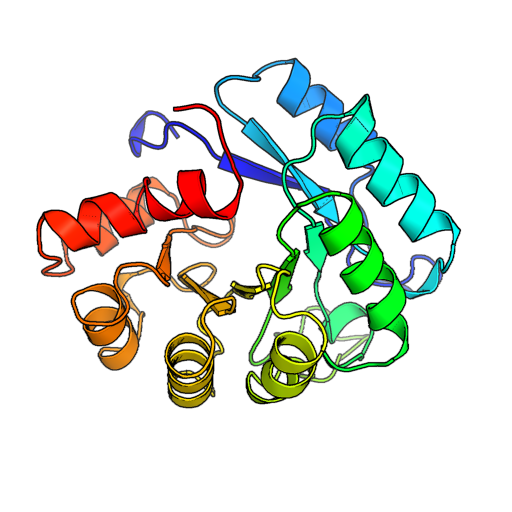U A CA 1
ATOM 1533 C C . LEU A 1 192 ? -6.616 -6.728 -1.589 1.00 98.62 192 LEU A C 1
ATOM 1535 O O . LEU A 1 192 ? -5.769 -6.857 -2.473 1.00 98.62 192 LEU A O 1
ATOM 1539 N N . PHE A 1 193 ? -7.856 -6.333 -1.859 1.00 98.25 193 PHE A N 1
ATOM 1540 C CA . PHE A 1 193 ? -8.266 -5.858 -3.177 1.00 98.25 193 PHE A CA 1
ATOM 1541 C C . PHE A 1 193 ? -7.943 -4.371 -3.368 1.00 98.25 193 PHE A C 1
ATOM 1543 O O . PHE A 1 193 ? -8.182 -3.552 -2.480 1.00 98.25 193 PHE A O 1
ATOM 1550 N N . GLY A 1 194 ? -7.466 -4.011 -4.558 1.00 97.38 194 GLY A N 1
ATOM 1551 C CA . GLY A 1 194 ? -7.318 -2.628 -4.988 1.00 97.38 194 GLY A CA 1
ATOM 1552 C C . GLY A 1 194 ? -7.483 -2.486 -6.499 1.00 97.38 194 GLY A C 1
ATOM 1553 O O . GLY A 1 194 ? -7.530 -3.456 -7.247 1.00 97.38 194 GLY A O 1
ATOM 1554 N N . THR A 1 195 ? -7.602 -1.248 -6.969 1.00 97.19 195 THR A N 1
ATOM 1555 C CA . THR A 1 195 ? -7.757 -0.956 -8.409 1.00 97.19 195 THR A CA 1
ATOM 1556 C C . THR A 1 195 ? -6.635 -0.091 -8.962 1.00 97.19 195 THR A C 1
ATOM 1558 O O . THR A 1 195 ? -6.498 0.019 -10.177 1.00 97.19 195 THR A O 1
ATOM 1561 N N . ASP A 1 196 ? -5.846 0.528 -8.079 1.00 95.50 196 ASP A N 1
ATOM 1562 C CA . ASP A 1 196 ? -4.870 1.558 -8.439 1.00 95.50 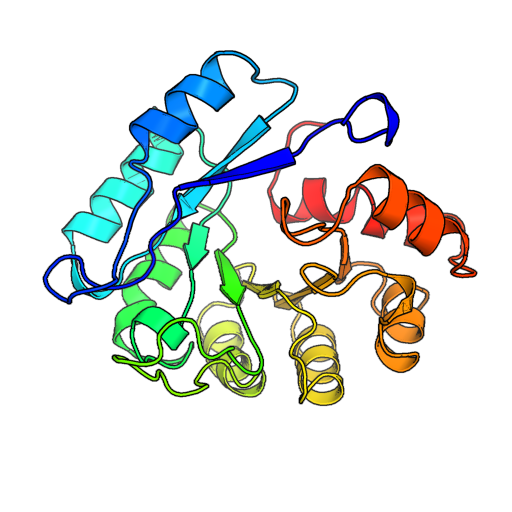196 ASP A CA 1
ATOM 1563 C C . ASP A 1 196 ? -5.480 2.613 -9.385 1.00 95.50 196 ASP A C 1
ATOM 1565 O O . ASP A 1 196 ? -4.905 2.991 -10.402 1.00 95.50 196 ASP A O 1
ATOM 1569 N N . PHE A 1 197 ? -6.732 3.019 -9.123 1.00 95.50 197 PHE A N 1
ATOM 1570 C CA . PHE A 1 197 ? -7.459 3.936 -9.999 1.00 95.50 197 PHE A CA 1
ATOM 1571 C C . PHE A 1 197 ? -6.626 5.207 -10.259 1.00 95.50 197 PHE A C 1
ATOM 1573 O O . PHE A 1 197 ? -6.187 5.845 -9.298 1.00 95.50 197 PHE A O 1
ATOM 1580 N N . PRO A 1 198 ? -6.448 5.628 -11.527 1.00 94.88 198 PRO A N 1
ATOM 1581 C CA . PRO A 1 198 ? -7.236 5.253 -12.708 1.00 94.88 198 PRO A CA 1
ATOM 1582 C C . PRO A 1 198 ? -6.712 4.076 -13.552 1.00 94.88 198 PRO A C 1
ATOM 1584 O O . PRO A 1 198 ? -7.200 3.891 -14.665 1.00 94.88 198 PRO A O 1
ATOM 1587 N N . VAL A 1 199 ? -5.749 3.282 -13.073 1.00 95.56 199 VAL A N 1
ATOM 1588 C CA . VAL A 1 199 ? -5.130 2.189 -13.850 1.00 95.56 199 VAL A CA 1
ATOM 1589 C C . VAL A 1 199 ? -6.131 1.083 -14.195 1.00 95.56 199 VAL A C 1
ATOM 1591 O O . VAL A 1 199 ? -6.254 0.710 -15.364 1.00 95.56 199 VAL A O 1
ATOM 1594 N N . VAL A 1 200 ? -6.879 0.574 -13.210 1.00 97.00 200 VAL A N 1
ATOM 1595 C CA . VAL A 1 200 ? -7.958 -0.397 -13.438 1.00 97.00 200 VAL A CA 1
ATOM 1596 C C . VAL A 1 200 ? -9.309 0.261 -13.162 1.00 97.00 200 VAL A C 1
ATOM 1598 O O . VAL A 1 200 ? -9.538 0.827 -12.093 1.00 97.00 200 VAL A O 1
ATOM 1601 N N . ASP A 1 201 ? -10.232 0.173 -14.125 1.00 97.62 201 ASP A N 1
ATOM 1602 C CA . ASP A 1 201 ? -11.607 0.632 -13.915 1.00 97.62 201 ASP A CA 1
ATOM 1603 C C . ASP A 1 201 ? -12.291 -0.207 -12.813 1.00 97.62 201 ASP A C 1
ATOM 1605 O O . ASP A 1 201 ? -12.270 -1.439 -12.895 1.00 97.62 201 ASP A O 1
ATOM 1609 N N . PRO A 1 202 ? -12.932 0.409 -11.802 1.00 97.38 202 PRO A N 1
ATOM 1610 C CA . PRO A 1 202 ? -13.473 -0.344 -10.678 1.00 97.38 202 PRO A CA 1
ATOM 1611 C C . PRO A 1 202 ? -14.664 -1.244 -11.018 1.00 97.38 202 PRO A C 1
ATOM 1613 O O . PRO A 1 202 ? -14.820 -2.291 -10.398 1.00 97.38 202 PRO A O 1
ATOM 1616 N N . ILE A 1 203 ? -15.506 -0.868 -11.991 1.00 97.75 203 ILE A N 1
ATOM 1617 C CA . ILE A 1 203 ? -16.649 -1.704 -12.403 1.00 97.75 203 ILE A CA 1
ATOM 1618 C C . ILE A 1 203 ? -16.113 -2.965 -13.076 1.00 97.75 203 ILE A C 1
ATOM 1620 O O . ILE A 1 203 ? -16.524 -4.079 -12.752 1.00 97.75 203 ILE A O 1
ATOM 1624 N N . ARG A 1 204 ? -15.142 -2.787 -13.975 1.00 97.31 204 ARG A N 1
ATOM 1625 C CA . ARG A 1 204 ? -14.436 -3.889 -14.619 1.00 97.31 204 ARG A CA 1
ATOM 1626 C C . ARG A 1 204 ? -13.711 -4.769 -13.601 1.00 97.31 204 ARG A C 1
ATOM 1628 O O . ARG A 1 204 ? -13.811 -5.984 -13.705 1.00 97.31 204 ARG A O 1
ATOM 1635 N N . ALA A 1 205 ? -13.007 -4.180 -12.635 1.00 97.69 205 ALA A N 1
ATOM 1636 C CA . ALA A 1 205 ? -12.282 -4.935 -11.617 1.00 97.69 205 ALA A CA 1
ATOM 1637 C C . ALA A 1 205 ? -13.222 -5.857 -10.828 1.00 97.69 205 ALA A C 1
ATOM 1639 O O . ALA A 1 205 ? -12.941 -7.042 -10.706 1.00 97.69 205 ALA A O 1
ATOM 1640 N N . MET A 1 206 ? -14.370 -5.350 -10.372 1.00 97.44 206 MET A N 1
ATOM 1641 C CA . MET A 1 206 ? -15.350 -6.160 -9.641 1.00 97.44 206 MET A CA 1
ATOM 1642 C C . MET A 1 206 ? -15.933 -7.287 -10.501 1.00 97.44 206 MET A C 1
ATOM 1644 O O . MET A 1 206 ? -15.975 -8.430 -10.055 1.00 97.44 206 MET A O 1
ATOM 1648 N N . ALA A 1 207 ? -16.282 -7.001 -11.760 1.00 97.00 207 ALA A N 1
ATOM 1649 C CA . ALA A 1 207 ? -16.762 -8.024 -12.690 1.00 97.00 207 ALA A CA 1
ATOM 1650 C C . ALA A 1 207 ? -15.710 -9.114 -12.975 1.00 97.00 207 ALA A C 1
ATOM 1652 O O . ALA A 1 207 ? -16.061 -10.276 -13.160 1.00 97.00 207 ALA A O 1
ATOM 1653 N N . GLU A 1 208 ? -14.422 -8.759 -13.019 1.00 97.50 208 GLU A N 1
ATOM 1654 C CA . GLU A 1 208 ? -13.325 -9.722 -13.167 1.00 97.50 208 GLU A CA 1
ATOM 1655 C C . GLU A 1 208 ? -13.043 -10.492 -11.862 1.00 97.50 208 GLU A C 1
ATOM 1657 O O . GLU A 1 208 ? -12.686 -11.664 -11.926 1.00 97.50 208 GLU A O 1
ATOM 1662 N N . VAL A 1 209 ? -13.248 -9.896 -10.678 1.00 96.44 209 VAL A N 1
ATOM 1663 C CA . VAL A 1 209 ? -13.214 -10.632 -9.398 1.00 96.44 209 VAL A CA 1
ATOM 1664 C C . VAL A 1 209 ? -14.332 -11.671 -9.334 1.00 96.44 209 VAL A C 1
ATOM 1666 O O . VAL A 1 209 ? -14.092 -12.780 -8.872 1.00 96.44 209 VAL A O 1
ATOM 1669 N N . ASP A 1 210 ? -15.529 -11.353 -9.827 1.00 94.56 210 ASP A N 1
ATOM 1670 C CA . ASP A 1 210 ? -16.657 -12.294 -9.864 1.00 94.56 210 ASP A CA 1
ATOM 1671 C C . ASP A 1 210 ? -16.425 -13.486 -10.805 1.00 94.56 210 ASP A C 1
ATOM 1673 O O . ASP A 1 210 ? -17.051 -14.530 -10.637 1.00 94.56 210 ASP A O 1
ATOM 1677 N N . GLN A 1 211 ? -15.516 -13.350 -11.775 1.00 95.25 211 GLN A N 1
ATOM 1678 C CA . GLN A 1 211 ? -15.096 -14.450 -12.650 1.00 95.25 211 GLN A CA 1
ATOM 1679 C C . GLN A 1 211 ? -14.112 -15.402 -11.962 1.00 95.25 211 GLN A C 1
ATOM 1681 O O . GLN A 1 211 ? -13.954 -16.542 -12.402 1.00 95.25 211 GLN A O 1
ATOM 1686 N N . HIS A 1 212 ? -13.464 -14.965 -10.879 1.00 92.94 212 HIS A N 1
ATOM 1687 C CA . HIS A 1 212 ? -12.693 -15.859 -10.026 1.00 92.94 212 HIS A CA 1
ATOM 1688 C C . HIS A 1 212 ? -13.639 -16.644 -9.122 1.00 92.94 212 HIS A C 1
ATOM 1690 O O . HIS A 1 212 ? -14.493 -16.076 -8.444 1.00 92.94 212 HIS A O 1
ATOM 1696 N N . ASN A 1 213 ? -13.445 -17.961 -9.047 1.00 91.69 213 ASN A N 1
ATOM 1697 C CA . ASN A 1 213 ? -14.216 -18.854 -8.176 1.00 91.69 213 ASN A CA 1
ATOM 1698 C C . ASN A 1 213 ? -13.786 -18.723 -6.697 1.00 91.69 213 ASN A C 1
ATOM 1700 O O . ASN A 1 213 ? -13.411 -19.706 -6.046 1.00 91.69 213 ASN A O 1
ATOM 1704 N N . PHE A 1 214 ? -13.784 -17.498 -6.161 1.00 96.69 214 PHE A N 1
ATOM 1705 C CA . PHE A 1 214 ? -13.544 -17.258 -4.744 1.00 96.69 214 PHE A CA 1
ATOM 1706 C C . PHE A 1 214 ? -14.661 -17.880 -3.909 1.00 96.69 214 PHE A C 1
ATOM 1708 O O . PHE A 1 214 ? -15.845 -17.706 -4.187 1.00 96.69 214 PHE A O 1
ATOM 1715 N N . ARG A 1 215 ? -14.279 -18.587 -2.848 1.00 98.12 215 ARG A N 1
ATOM 1716 C CA . ARG A 1 215 ? -15.211 -19.046 -1.821 1.00 98.12 215 ARG A CA 1
ATOM 1717 C C . ARG A 1 215 ? -15.780 -17.826 -1.097 1.00 98.12 215 ARG A C 1
ATOM 1719 O O . ARG A 1 215 ? -15.085 -16.825 -0.918 1.00 98.12 215 ARG A O 1
ATOM 1726 N N . GLU A 1 216 ? -17.003 -17.957 -0.595 1.00 97.38 216 GLU A N 1
ATOM 1727 C CA . GLU A 1 216 ? -17.739 -16.868 0.063 1.00 97.38 216 GLU A CA 1
ATOM 1728 C C . GLU A 1 216 ? -16.944 -16.154 1.168 1.00 97.38 216 GLU A C 1
ATOM 1730 O O . GLU A 1 216 ? -16.910 -14.927 1.216 1.00 97.38 216 GLU A O 1
ATOM 1735 N N . VAL A 1 217 ? -16.274 -16.911 2.046 1.00 98.25 217 VAL A N 1
ATOM 1736 C CA . VAL A 1 217 ? -15.518 -16.340 3.175 1.00 98.25 217 VAL A CA 1
ATOM 1737 C C . VAL A 1 217 ? -14.270 -15.567 2.703 1.00 98.25 217 VAL A C 1
ATOM 1739 O O . VAL A 1 217 ? -14.191 -14.372 2.987 1.00 98.25 217 VAL A O 1
ATOM 1742 N N . PRO A 1 218 ? -13.329 -16.162 1.938 1.00 98.38 218 PRO A N 1
ATOM 1743 C CA . PRO A 1 218 ? -12.224 -15.426 1.325 1.00 98.38 218 PRO A CA 1
ATOM 1744 C C . PRO A 1 218 ? -12.653 -14.187 0.538 1.00 98.38 218 PRO A C 1
ATOM 1746 O O . PRO A 1 218 ? -12.031 -13.138 0.674 1.00 98.38 218 PRO A O 1
ATOM 1749 N N . LYS A 1 219 ? -13.736 -14.271 -0.246 1.00 98.06 219 LYS A N 1
ATOM 1750 C CA . LYS A 1 219 ? -14.218 -13.143 -1.052 1.00 98.06 219 LYS A CA 1
ATOM 1751 C C . LYS A 1 219 ? -14.563 -11.928 -0.185 1.00 98.06 219 LYS A C 1
ATOM 1753 O O . LYS A 1 219 ? -14.122 -10.822 -0.489 1.00 98.06 219 LYS A O 1
ATOM 1758 N N . LYS A 1 220 ? -15.291 -12.131 0.920 1.00 97.81 220 LYS A N 1
ATOM 1759 C CA . LYS A 1 220 ? -15.626 -11.062 1.884 1.00 97.81 220 LYS A CA 1
ATOM 1760 C C . LYS A 1 220 ? -14.380 -10.462 2.534 1.00 97.81 220 LYS A C 1
ATOM 1762 O O . LYS A 1 220 ? -14.256 -9.239 2.622 1.00 97.81 220 LYS A O 1
ATOM 1767 N N . LYS A 1 221 ? -13.427 -11.316 2.919 1.00 98.50 221 LYS A N 1
ATOM 1768 C CA . LYS A 1 221 ? -12.152 -10.894 3.508 1.00 98.50 221 LYS A CA 1
ATOM 1769 C C . LYS A 1 221 ? -11.342 -10.010 2.570 1.00 98.50 221 LYS A C 1
ATOM 1771 O O . LYS A 1 221 ? -10.979 -8.895 2.939 1.00 98.50 221 LYS A O 1
ATOM 1776 N N . ILE A 1 222 ? -11.117 -10.483 1.348 1.00 97.69 222 ILE A N 1
ATOM 1777 C CA . ILE A 1 222 ? -10.315 -9.803 0.326 1.00 97.69 222 ILE A CA 1
ATOM 1778 C C . ILE A 1 222 ? -10.922 -8.453 -0.063 1.00 97.69 222 ILE A C 1
ATOM 1780 O O . ILE A 1 222 ? -10.194 -7.468 -0.195 1.00 97.69 222 ILE A O 1
ATOM 1784 N N . LEU A 1 223 ? -12.245 -8.405 -0.248 1.00 97.56 223 LEU A N 1
ATOM 1785 C CA . LEU A 1 223 ? -12.943 -7.209 -0.720 1.00 97.56 223 LEU A CA 1
ATOM 1786 C C . LEU A 1 223 ? -13.195 -6.166 0.377 1.00 97.56 223 LEU A C 1
ATOM 1788 O O . LEU A 1 223 ? -13.423 -5.005 0.042 1.00 97.56 223 LEU A O 1
ATOM 1792 N N . ARG A 1 224 ? -13.189 -6.550 1.664 1.00 97.31 224 ARG A N 1
ATOM 1793 C CA . ARG A 1 224 ? -13.567 -5.636 2.755 1.00 97.31 224 ARG A CA 1
ATOM 1794 C C . ARG A 1 224 ? -12.846 -5.897 4.076 1.00 97.31 224 ARG A C 1
ATOM 1796 O O . ARG A 1 224 ? -12.146 -5.014 4.570 1.00 97.31 224 ARG A O 1
ATOM 1803 N N . GLU A 1 225 ? -13.025 -7.073 4.676 1.00 98.19 225 GLU A N 1
ATOM 1804 C CA . GLU A 1 225 ? -12.694 -7.282 6.101 1.00 98.19 225 GLU A CA 1
ATOM 1805 C C . GLU A 1 225 ? -11.189 -7.159 6.386 1.00 98.19 225 GLU A C 1
ATOM 1807 O O . GLU A 1 225 ? -10.790 -6.606 7.413 1.00 98.19 225 GLU A O 1
ATOM 1812 N N . ASN A 1 226 ? -10.337 -7.593 5.451 1.00 98.50 226 ASN A N 1
ATOM 1813 C CA . ASN A 1 226 ? -8.889 -7.459 5.591 1.00 98.50 226 ASN A CA 1
ATOM 1814 C C . ASN A 1 226 ? -8.463 -5.989 5.620 1.00 98.50 226 ASN A C 1
ATOM 1816 O O . ASN A 1 226 ? -7.625 -5.623 6.441 1.00 98.50 226 ASN A O 1
ATOM 1820 N N . ALA A 1 227 ? -9.053 -5.135 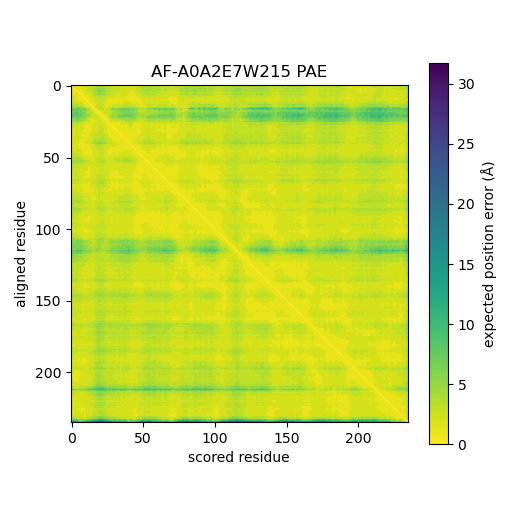4.777 1.00 98.06 227 ALA A N 1
ATOM 1821 C CA . ALA A 1 227 ? -8.743 -3.708 4.768 1.00 98.06 227 ALA A CA 1
ATOM 1822 C C . ALA A 1 227 ? -9.144 -3.044 6.094 1.00 98.06 227 ALA A C 1
ATOM 1824 O O . ALA A 1 227 ? -8.354 -2.292 6.663 1.00 98.06 227 ALA A O 1
ATOM 1825 N N . ILE A 1 228 ? -10.321 -3.380 6.632 1.00 97.88 228 ILE A N 1
ATOM 1826 C CA . ILE A 1 228 ? -10.784 -2.869 7.931 1.00 97.88 228 ILE A CA 1
ATOM 1827 C C . ILE A 1 228 ? -9.809 -3.253 9.049 1.00 97.88 228 ILE A C 1
ATOM 1829 O O . ILE A 1 228 ? -9.357 -2.386 9.795 1.00 97.88 228 ILE A O 1
ATOM 1833 N N . ARG A 1 229 ? -9.412 -4.529 9.122 1.00 97.88 229 ARG A N 1
ATOM 1834 C CA . ARG A 1 229 ? -8.488 -5.036 10.149 1.00 97.88 229 ARG A CA 1
ATOM 1835 C C . ARG A 1 229 ? -7.075 -4.460 10.023 1.00 97.88 229 ARG A C 1
ATOM 1837 O O . ARG A 1 229 ? -6.442 -4.110 11.022 1.00 97.88 229 ARG A O 1
ATOM 1844 N N . VAL A 1 230 ? -6.537 -4.399 8.806 1.00 98.06 230 VAL A N 1
ATOM 1845 C CA . VAL A 1 230 ? -5.150 -3.968 8.575 1.00 98.06 230 VAL A CA 1
ATOM 1846 C C . VAL A 1 230 ? -4.999 -2.469 8.835 1.00 98.06 230 VAL A C 1
ATOM 1848 O O . VAL A 1 230 ? -4.074 -2.079 9.544 1.00 98.06 230 VAL A O 1
ATOM 1851 N N . PHE A 1 231 ? -5.938 -1.651 8.359 1.00 97.94 231 PHE A N 1
ATOM 1852 C CA . PHE A 1 231 ? -5.914 -0.193 8.525 1.00 97.94 231 PHE A CA 1
ATOM 1853 C C . PHE A 1 231 ? -6.648 0.310 9.778 1.00 97.94 231 PHE A C 1
ATOM 1855 O O . PHE A 1 231 ? -6.782 1.517 9.948 1.00 97.94 231 PHE A O 1
ATOM 1862 N N . CYS A 1 232 ? -7.119 -0.590 10.651 1.00 94.94 232 CYS A N 1
ATOM 1863 C CA . CYS A 1 232 ? -7.836 -0.249 11.887 1.00 94.94 232 CYS A CA 1
ATOM 1864 C C . CYS A 1 232 ? -9.029 0.701 11.644 1.00 94.94 232 CYS A C 1
ATOM 1866 O O . CYS A 1 232 ? -9.231 1.664 12.384 1.00 94.94 232 CYS A O 1
ATOM 1868 N N . LEU A 1 233 ? -9.796 0.459 10.577 1.00 93.06 233 LEU A N 1
ATOM 1869 C CA . LEU A 1 233 ? -10.938 1.303 10.220 1.00 93.06 233 LEU A CA 1
ATOM 1870 C C . LEU A 1 233 ? -12.145 1.025 11.134 1.00 93.06 233 LEU A C 1
ATOM 1872 O O . LEU A 1 233 ? -12.312 -0.112 11.576 1.00 93.06 233 LEU A O 1
ATOM 1876 N N . PRO A 1 234 ? -13.020 2.019 11.373 1.00 82.31 234 PRO A N 1
ATOM 1877 C CA . PRO A 1 234 ? -14.316 1.770 11.999 1.00 82.31 234 PRO A CA 1
ATOM 1878 C C . PRO A 1 234 ? -15.197 0.902 11.084 1.00 82.31 234 PRO A C 1
ATOM 1880 O O . PRO A 1 234 ? -15.149 1.072 9.859 1.00 82.31 234 PRO A O 1
ATOM 1883 N N . GLU A 1 235 ? -15.961 -0.015 11.690 1.00 65.50 235 GLU A N 1
ATOM 1884 C CA . GLU A 1 235 ? -16.866 -0.957 11.002 1.00 65.50 235 GLU A CA 1
ATOM 1885 C C . GLU A 1 235 ? -18.057 -0.294 10.300 1.00 65.50 235 GLU A C 1
ATOM 1887 O O . GLU A 1 235 ? -18.604 0.693 10.848 1.00 65.50 235 GLU A O 1
#